Protein AF-A0A087U8M8-F1 (afdb_monomer_lite)

Secondary structure (DSSP, 8-state):
--SGGGSTTTS---S--PPPPSSS--TTS--PPP-HHHHHHHHHHHHHHHHHHHHHHHHHHHHHH------HHHHHHHHHHHHHHHHHHHHHHHHHHH--SSS---HHHHHHHHHHHHHHTTTT-SSHHHHHHHHHHHHH--EEEEEPPPEESEEE--TTSEEEEEE-TTTHHHHHHHHHH-TT--EEEEEEEEEEEEEETTTEEEEEEEEEEEEEESS-TTTSEEE--TTEES-EEEEEEE-

Organism: Stegodyphus mimosarum (NCBI:txid407821)

Radius of gyration: 26.92 Å; chains: 1; bounding box: 70×60×67 Å

pLDDT: mean 85.32, std 10.78, range [53.19, 97.38]

Foldseek 3Di:
DPCVVVCVPVDDDDPDDDDDPPDPDDPVQDDQDDDVVVVVLLVVLVVQLCLLVVLLVVLVCCVVVDPDDDDPVLVVVSVVLNVLSVVLNVLSVVQVVQDDSRDDGDVVSSVVSVCSLVVVCVVVDPTSNLVSQVSCLVRDWDFDLDWDDKDFFDFDDDPVFKDWPFADPVAPVVLSVVLVVPRLFFKKKWFQKAWDWDADPPPGIDIDITGRIMMTGSDDVSNTPGDHDPRTHRIIMIGTHTD

Structure (mmCIF, N/CA/C/O backbone):
data_AF-A0A087U8M8-F1
#
_entry.id   AF-A0A087U8M8-F1
#
loop_
_atom_site.group_PDB
_atom_site.id
_atom_site.type_symbol
_atom_site.label_atom_id
_atom_site.label_alt_id
_atom_site.label_comp_id
_atom_site.label_asym_id
_atom_site.label_entity_id
_atom_site.label_seq_id
_atom_site.pdbx_PDB_ins_code
_atom_site.Cartn_x
_atom_site.Cartn_y
_atom_site.Cartn_z
_atom_site.occupancy
_atom_site.B_iso_or_equiv
_atom_site.auth_seq_id
_atom_site.auth_comp_id
_atom_site.auth_asym_id
_atom_site.auth_atom_id
_atom_site.pdbx_PDB_model_num
ATOM 1 N N . MET A 1 1 ? 32.656 -31.894 -0.720 1.00 53.19 1 MET A N 1
ATOM 2 C CA . MET A 1 1 ? 33.084 -30.519 -1.082 1.00 53.19 1 MET A CA 1
ATOM 3 C C . MET A 1 1 ? 34.393 -30.458 -1.898 1.00 53.19 1 MET A C 1
ATOM 5 O O . MET A 1 1 ? 34.881 -29.364 -2.128 1.00 53.19 1 MET A O 1
ATOM 9 N N . SER A 1 2 ? 34.962 -31.569 -2.397 1.00 57.88 2 SER A N 1
ATOM 10 C CA . SER A 1 2 ? 36.303 -31.586 -3.027 1.00 57.88 2 SER A CA 1
ATOM 11 C C . SER A 1 2 ? 36.336 -31.560 -4.566 1.00 57.88 2 SER A C 1
ATOM 13 O O . SER A 1 2 ? 37.421 -31.553 -5.144 1.00 57.88 2 SER A O 1
ATOM 15 N N . GLU A 1 3 ? 35.185 -31.560 -5.246 1.00 59.84 3 GLU A N 1
ATOM 16 C CA . GLU A 1 3 ? 35.138 -31.634 -6.717 1.00 59.84 3 GLU A CA 1
ATOM 17 C C . GLU A 1 3 ? 35.106 -30.273 -7.420 1.00 59.84 3 GLU A C 1
ATOM 19 O O . GLU A 1 3 ? 35.556 -30.174 -8.559 1.00 59.84 3 GLU A O 1
ATOM 24 N N . PHE A 1 4 ? 34.622 -29.218 -6.755 1.00 58.62 4 PHE A N 1
ATOM 25 C CA . PHE A 1 4 ? 34.468 -27.897 -7.373 1.00 58.62 4 PHE A CA 1
ATOM 26 C C . PHE A 1 4 ? 35.792 -27.303 -7.895 1.00 58.62 4 PHE A C 1
ATOM 28 O O . PHE A 1 4 ? 35.803 -26.840 -9.032 1.00 58.62 4 PHE A O 1
ATOM 35 N N . PRO A 1 5 ? 36.938 -27.403 -7.180 1.00 63.91 5 PRO A N 1
ATOM 36 C CA . PRO A 1 5 ? 38.210 -26.872 -7.677 1.00 63.91 5 PRO A CA 1
ATOM 37 C C . PRO A 1 5 ? 38.739 -27.578 -8.934 1.00 63.91 5 PRO A C 1
ATOM 39 O O . PRO A 1 5 ? 39.591 -27.027 -9.619 1.00 63.91 5 PRO A O 1
ATOM 42 N N . LYS A 1 6 ? 38.266 -28.796 -9.238 1.00 65.25 6 LYS A N 1
ATOM 43 C CA . LYS A 1 6 ? 38.784 -29.618 -10.345 1.00 65.25 6 LYS A CA 1
ATOM 44 C C . LYS A 1 6 ? 38.079 -29.376 -11.682 1.00 65.25 6 LYS A C 1
ATOM 46 O O . LYS A 1 6 ? 38.576 -29.843 -12.695 1.00 65.25 6 LYS A O 1
ATOM 51 N N . LYS A 1 7 ? 36.940 -28.672 -11.685 1.00 63.84 7 LYS A N 1
ATOM 52 C CA . LYS A 1 7 ? 36.135 -28.377 -12.889 1.00 63.84 7 LYS A CA 1
ATOM 53 C C . LYS A 1 7 ? 36.138 -26.890 -13.279 1.00 63.84 7 LYS A C 1
ATOM 55 O O . LYS A 1 7 ? 35.436 -26.493 -14.209 1.00 63.84 7 LYS A O 1
ATOM 60 N N . VAL A 1 8 ? 36.914 -26.058 -12.578 1.00 57.88 8 VAL A N 1
ATOM 61 C CA . VAL A 1 8 ? 37.085 -24.633 -12.905 1.00 57.88 8 VAL A CA 1
ATOM 62 C C . VAL A 1 8 ? 37.881 -24.525 -14.209 1.00 57.88 8 VAL A C 1
ATOM 64 O O . VAL A 1 8 ? 39.071 -24.814 -14.228 1.00 57.88 8 VAL A O 1
ATOM 67 N N . GLY A 1 9 ? 37.211 -24.136 -15.297 1.00 57.53 9 GLY A N 1
ATOM 68 C CA . GLY A 1 9 ? 37.814 -23.936 -16.623 1.00 57.53 9 GLY A CA 1
ATOM 69 C C . GLY A 1 9 ? 37.214 -24.789 -17.747 1.00 57.53 9 GLY A C 1
ATOM 70 O O . GLY A 1 9 ? 37.271 -24.372 -18.896 1.00 57.53 9 GLY A O 1
ATOM 71 N N . GLU A 1 10 ? 36.574 -25.923 -17.437 1.00 66.19 10 GLU A N 1
ATOM 72 C CA . GLU A 1 10 ? 35.942 -26.790 -18.456 1.00 66.19 10 GLU A CA 1
ATOM 73 C C . GLU A 1 10 ? 34.462 -26.437 -18.714 1.00 66.19 10 GLU A C 1
ATOM 75 O O . GLU A 1 10 ? 33.930 -26.722 -19.782 1.00 66.19 10 GLU A O 1
ATOM 80 N N . LEU A 1 11 ? 33.797 -25.795 -17.743 1.00 57.59 11 LEU A N 1
ATOM 81 C CA . LEU A 1 11 ? 32.361 -25.452 -17.753 1.00 57.59 11 LEU A CA 1
ATOM 82 C C . LEU A 1 11 ? 32.067 -24.063 -17.140 1.00 57.59 11 LEU A C 1
ATOM 84 O O . LEU A 1 11 ? 30.948 -23.786 -16.711 1.00 57.59 11 LEU A O 1
ATOM 88 N N . GLY A 1 12 ? 33.075 -23.194 -17.020 1.00 61.78 12 GLY A N 1
ATOM 89 C CA . GLY A 1 12 ? 32.930 -21.899 -16.349 1.00 61.78 12 GLY A CA 1
ATOM 90 C C . GLY A 1 12 ? 32.246 -20.853 -17.229 1.00 61.78 12 GLY A C 1
ATOM 91 O O . GLY A 1 12 ? 32.732 -20.555 -18.316 1.00 61.78 12 GLY A O 1
ATOM 92 N N . GLN A 1 13 ? 31.152 -20.259 -16.748 1.00 67.94 13 GLN A N 1
ATOM 93 C CA . GLN A 1 13 ? 30.635 -19.014 -17.321 1.00 67.94 13 GLN A CA 1
ATOM 94 C C . GLN A 1 13 ? 31.583 -17.856 -16.953 1.00 67.94 13 GLN A C 1
ATOM 96 O O . GLN A 1 13 ? 32.091 -17.831 -15.827 1.00 67.94 13 GLN A O 1
ATOM 101 N N . PRO A 1 14 ? 31.852 -16.904 -17.864 1.00 68.38 14 PRO A N 1
ATOM 102 C CA . PRO A 1 14 ? 32.694 -15.756 -17.554 1.00 68.38 14 PRO A CA 1
ATOM 103 C C . PRO A 1 14 ? 32.044 -14.906 -16.455 1.00 68.38 14 PRO A C 1
ATOM 105 O O . PRO A 1 14 ? 30.973 -14.340 -16.651 1.00 68.38 14 PRO A O 1
ATOM 108 N N . LEU A 1 15 ? 32.701 -14.823 -15.293 1.00 73.12 15 LEU A N 1
ATOM 109 C CA . LEU A 1 15 ? 32.284 -13.964 -14.173 1.00 73.12 15 LEU A CA 1
ATOM 110 C C . LEU A 1 15 ? 32.776 -12.520 -14.329 1.00 73.12 15 LEU A C 1
ATOM 112 O O . LEU A 1 15 ? 32.217 -11.603 -13.737 1.00 73.12 15 LEU A O 1
ATOM 116 N N . TYR A 1 16 ? 33.836 -12.327 -15.111 1.00 70.88 16 TYR A N 1
ATOM 117 C CA . TYR A 1 16 ? 34.438 -11.033 -15.384 1.00 70.88 16 TYR A CA 1
ATOM 118 C C . TYR A 1 16 ? 34.827 -10.965 -16.854 1.00 70.88 16 TYR A C 1
ATOM 120 O O . TYR A 1 16 ? 35.398 -11.911 -17.401 1.00 70.88 16 TYR A O 1
ATOM 128 N N . MET A 1 17 ? 34.521 -9.835 -17.478 1.00 76.44 17 MET A N 1
ATOM 129 C CA . MET A 1 17 ? 34.886 -9.543 -18.851 1.00 76.44 17 MET A CA 1
ATOM 130 C C . MET A 1 17 ? 35.454 -8.133 -18.900 1.00 76.44 17 MET A C 1
ATOM 132 O O . MET A 1 17 ? 34.784 -7.169 -18.538 1.00 76.44 17 MET A O 1
ATOM 136 N N . GLU A 1 18 ? 36.691 -8.025 -19.363 1.00 76.62 18 GLU A N 1
ATOM 137 C CA . GLU A 1 18 ? 37.305 -6.746 -19.685 1.00 76.62 18 GLU A CA 1
ATOM 138 C C . GLU A 1 18 ? 37.151 -6.516 -21.187 1.00 76.62 18 GLU A C 1
ATOM 140 O O . GLU A 1 18 ? 37.672 -7.281 -22.001 1.00 76.62 18 GLU A O 1
ATOM 145 N N . LEU A 1 19 ? 36.417 -5.472 -21.558 1.00 76.50 19 LEU A N 1
ATOM 146 C CA . LEU A 1 19 ? 36.277 -5.061 -22.947 1.00 76.50 19 LEU A CA 1
ATOM 147 C C . LEU A 1 19 ? 37.285 -3.952 -23.231 1.00 76.50 19 LEU A C 1
ATOM 149 O O . LEU A 1 19 ? 37.211 -2.871 -22.651 1.00 76.50 19 LEU A O 1
ATOM 153 N N . LYS A 1 20 ? 38.225 -4.225 -24.139 1.00 76.12 20 LYS A N 1
ATOM 154 C CA . LYS A 1 20 ? 39.144 -3.219 -24.677 1.00 76.12 20 LYS A CA 1
ATOM 155 C C . LYS A 1 20 ? 38.686 -2.843 -26.078 1.00 76.12 20 LYS A C 1
ATOM 157 O O . LYS A 1 20 ? 38.387 -3.743 -26.866 1.00 76.12 20 LYS A O 1
ATOM 162 N N . PRO A 1 21 ? 38.618 -1.547 -26.408 1.00 72.25 21 PRO A N 1
ATOM 163 C CA . PRO A 1 21 ? 38.278 -1.148 -27.758 1.00 72.25 21 PRO A CA 1
ATOM 164 C C . PRO A 1 21 ? 39.374 -1.648 -28.710 1.00 72.25 21 PRO A C 1
ATOM 166 O O . PRO A 1 21 ? 40.565 -1.544 -28.419 1.00 72.25 21 PRO A O 1
ATOM 169 N N . LEU A 1 22 ? 38.965 -2.238 -29.836 1.00 70.19 22 LEU A N 1
ATOM 170 C CA . LEU A 1 22 ? 39.896 -2.774 -30.838 1.00 70.19 22 LEU A CA 1
ATOM 171 C C . LEU A 1 22 ? 40.696 -1.662 -31.541 1.00 70.19 22 LEU A C 1
ATOM 173 O O . LEU A 1 22 ? 41.766 -1.921 -32.087 1.00 70.19 22 LEU A O 1
ATOM 177 N N . HIS A 1 23 ? 40.181 -0.432 -31.505 1.00 73.12 23 HIS A N 1
ATOM 178 C CA . HIS A 1 23 ? 40.766 0.766 -32.095 1.00 73.12 23 HIS A CA 1
ATOM 179 C C . HIS A 1 23 ? 40.593 1.955 -31.145 1.00 73.12 23 HIS A C 1
ATOM 181 O O . HIS A 1 23 ? 39.751 1.914 -30.247 1.00 73.12 23 HIS A O 1
ATOM 187 N N . GLU A 1 24 ? 41.368 3.022 -31.347 1.00 73.56 24 GLU A N 1
ATOM 188 C CA . GLU A 1 24 ? 41.083 4.311 -30.709 1.00 73.56 24 GLU A CA 1
ATOM 189 C C . GLU A 1 24 ? 39.640 4.739 -31.023 1.00 73.56 24 GLU A C 1
ATOM 191 O O . GLU A 1 24 ? 39.107 4.398 -32.083 1.00 73.56 24 GLU A O 1
ATOM 196 N N . LEU A 1 25 ? 38.994 5.434 -30.079 1.00 67.12 25 LEU A N 1
ATOM 197 C CA . LEU A 1 25 ? 37.618 5.915 -30.225 1.00 67.12 25 LEU A CA 1
ATOM 198 C C . LEU A 1 25 ? 37.464 6.635 -31.572 1.00 67.12 25 LEU A C 1
ATOM 200 O O . LEU A 1 25 ? 38.113 7.654 -31.801 1.00 67.12 25 LEU A O 1
ATOM 204 N N . ASP A 1 26 ? 36.632 6.089 -32.466 1.00 65.38 26 ASP A N 1
ATOM 205 C CA . ASP A 1 26 ? 36.424 6.673 -33.791 1.00 65.38 26 ASP A CA 1
ATOM 206 C C . ASP A 1 26 ? 35.763 8.057 -33.620 1.00 65.38 26 ASP A C 1
ATOM 208 O O . ASP A 1 26 ? 34.638 8.134 -33.113 1.00 65.38 26 ASP A O 1
ATOM 212 N N . PRO A 1 27 ? 36.424 9.154 -34.042 1.00 66.88 27 PRO A N 1
ATOM 213 C CA . PRO A 1 27 ? 35.918 10.515 -33.868 1.00 66.88 27 PRO A CA 1
ATOM 214 C C . PRO A 1 27 ? 34.625 10.792 -34.651 1.00 66.88 27 PRO A C 1
ATOM 216 O O . PRO A 1 27 ? 34.036 11.861 -34.501 1.00 66.88 27 PRO A O 1
ATOM 219 N N . LYS A 1 28 ? 34.170 9.858 -35.499 1.00 69.06 28 LYS A N 1
ATOM 220 C CA . LYS A 1 28 ? 32.863 9.919 -36.169 1.00 69.06 28 LYS A CA 1
ATOM 221 C C . LYS A 1 28 ? 31.688 9.672 -35.229 1.00 69.06 28 LYS A C 1
ATOM 223 O O . LYS A 1 28 ? 30.571 10.056 -35.575 1.00 69.06 28 LYS A O 1
ATOM 228 N N . PHE A 1 29 ? 31.900 9.026 -34.083 1.00 62.06 29 PHE A N 1
ATOM 229 C CA . PHE A 1 29 ? 30.845 8.898 -33.082 1.00 62.06 29 PHE A CA 1
ATOM 230 C C . PHE A 1 29 ? 30.766 10.188 -32.262 1.00 62.06 29 PHE A C 1
ATOM 232 O O . PHE A 1 29 ? 31.798 10.693 -31.814 1.00 62.06 29 PHE A O 1
ATOM 239 N N . PRO A 1 30 ? 29.562 10.753 -32.073 1.00 62.25 30 PRO A N 1
ATOM 240 C CA . PRO A 1 30 ? 29.411 11.993 -31.332 1.00 62.25 30 PRO A CA 1
ATOM 241 C C . PRO A 1 30 ? 29.872 11.800 -29.886 1.00 62.25 30 PRO A C 1
ATOM 243 O O . PRO A 1 30 ? 29.565 10.789 -29.254 1.00 62.25 30 PRO A O 1
ATOM 246 N N . ALA A 1 31 ? 30.580 12.799 -29.355 1.00 63.56 31 ALA A N 1
ATOM 247 C CA . ALA A 1 31 ? 30.782 12.903 -27.919 1.00 63.56 31 ALA A CA 1
ATOM 248 C C . ALA A 1 31 ? 29.401 13.020 -27.262 1.00 63.56 31 ALA A C 1
ATOM 250 O O . ALA A 1 31 ? 28.662 13.975 -27.514 1.00 63.56 31 ALA A O 1
ATOM 251 N N . VAL A 1 32 ? 29.034 12.014 -26.475 1.00 62.53 32 VAL A N 1
ATOM 252 C CA . VAL A 1 32 ? 27.757 11.979 -25.764 1.00 62.53 32 VAL A CA 1
ATOM 253 C C . VAL A 1 32 ? 27.829 13.032 -24.664 1.00 62.53 32 VAL A C 1
ATOM 255 O O . VAL A 1 32 ? 28.699 12.962 -23.798 1.00 62.53 32 VAL A O 1
ATOM 258 N N . GLN A 1 33 ? 26.957 14.036 -24.726 1.00 62.00 33 GLN A N 1
ATOM 259 C CA . GLN A 1 33 ? 26.792 15.000 -23.642 1.00 62.00 33 GLN A CA 1
ATOM 260 C C . GLN A 1 33 ? 25.749 14.466 -22.662 1.00 62.00 33 GLN A C 1
ATOM 262 O O . GLN A 1 33 ? 24.691 14.001 -23.086 1.00 62.00 33 GLN A O 1
ATOM 267 N N . GLU A 1 34 ? 26.051 14.537 -21.366 1.00 65.88 34 GLU A N 1
ATOM 268 C CA . GLU A 1 34 ? 25.093 14.206 -20.310 1.00 65.88 34 GLU A CA 1
ATOM 269 C C . GLU A 1 34 ? 23.862 15.113 -20.415 1.00 65.88 34 GLU A C 1
ATOM 271 O O . GLU A 1 34 ? 23.977 16.332 -20.578 1.00 65.88 34 GLU A O 1
ATOM 276 N N . ASN A 1 35 ? 22.673 14.515 -20.328 1.00 72.38 35 ASN A N 1
ATOM 277 C CA . ASN A 1 35 ? 21.412 15.241 -20.310 1.00 72.38 35 ASN A CA 1
ATOM 278 C C . ASN A 1 35 ? 20.689 14.962 -18.992 1.00 72.38 35 ASN A C 1
ATOM 280 O O . ASN A 1 35 ? 19.861 14.059 -18.899 1.00 72.38 35 ASN A O 1
ATOM 284 N N . HIS A 1 36 ? 20.959 15.809 -18.000 1.00 75.44 36 HIS A N 1
ATOM 285 C CA . HIS A 1 36 ? 20.425 15.666 -16.647 1.00 75.44 36 HIS A CA 1
ATOM 286 C C . HIS A 1 36 ? 18.887 15.636 -16.554 1.00 75.44 36 HIS A C 1
ATOM 288 O O . HIS A 1 36 ? 18.350 15.152 -15.560 1.00 75.44 36 HIS A O 1
ATOM 294 N N . GLU A 1 37 ? 18.150 16.175 -17.533 1.00 77.06 37 GLU A N 1
ATOM 295 C CA . GLU A 1 37 ? 16.682 16.077 -17.544 1.00 77.06 37 GLU A CA 1
ATOM 296 C C . GLU A 1 37 ? 16.211 14.690 -17.986 1.00 77.06 37 GLU A C 1
ATOM 298 O O . GLU A 1 37 ? 15.276 14.140 -17.402 1.00 77.06 37 GLU A O 1
ATOM 303 N N . LEU A 1 38 ? 16.876 14.115 -18.992 1.00 76.12 38 LEU A N 1
ATOM 304 C CA . LEU A 1 38 ? 16.599 12.761 -19.458 1.00 76.12 38 LEU A CA 1
ATOM 305 C C . LEU A 1 38 ? 16.952 11.732 -18.380 1.00 76.12 38 LEU A C 1
ATOM 307 O O . LEU A 1 38 ? 16.169 10.814 -18.157 1.00 76.12 38 LEU A O 1
ATOM 311 N N . ASP A 1 39 ? 18.067 11.931 -17.674 1.00 80.25 39 ASP A N 1
ATOM 312 C CA . ASP A 1 39 ? 18.508 11.046 -16.591 1.00 80.25 39 ASP A CA 1
ATOM 313 C C . ASP A 1 39 ? 17.460 10.966 -15.473 1.00 80.25 39 ASP A C 1
ATOM 315 O O . ASP A 1 39 ? 17.024 9.877 -15.114 1.00 80.25 39 ASP A O 1
ATOM 319 N N . LYS A 1 40 ? 16.939 12.112 -15.010 1.00 82.81 40 LYS A N 1
ATOM 320 C CA . LYS A 1 40 ? 15.855 12.153 -14.008 1.00 82.81 40 LYS A CA 1
ATOM 321 C C . LYS A 1 40 ? 14.579 11.461 -14.478 1.00 82.81 40 LYS A C 1
ATOM 323 O O . LYS A 1 40 ? 13.869 10.849 -13.685 1.00 82.81 40 LYS A O 1
ATOM 328 N N . MET A 1 41 ? 14.244 11.593 -15.762 1.00 80.75 41 MET A N 1
ATOM 329 C CA . MET A 1 41 ? 13.074 10.918 -16.325 1.00 80.75 41 MET A CA 1
ATOM 330 C C . MET A 1 41 ? 13.278 9.404 -16.407 1.00 80.75 41 MET A C 1
ATOM 332 O O . MET A 1 41 ? 12.319 8.662 -16.212 1.00 80.75 41 MET A O 1
ATOM 336 N N . LEU A 1 42 ? 14.499 8.945 -16.680 1.00 84.06 42 LEU A N 1
ATOM 337 C CA . LEU A 1 42 ? 14.841 7.525 -16.682 1.00 84.06 42 LEU A CA 1
ATOM 338 C C . LEU A 1 42 ? 14.855 6.944 -15.268 1.00 84.06 42 LEU A C 1
ATOM 340 O O . LEU A 1 42 ? 14.275 5.881 -15.081 1.00 84.06 42 LEU A O 1
ATOM 344 N N . GLU A 1 43 ? 15.413 7.655 -14.284 1.00 87.50 43 GLU A N 1
ATOM 345 C CA . GLU A 1 43 ? 15.331 7.286 -12.861 1.00 87.50 43 GLU A CA 1
ATOM 346 C C . GLU A 1 43 ? 13.873 7.111 -12.425 1.00 87.50 43 GLU A C 1
ATOM 348 O O . GLU A 1 43 ? 13.504 6.089 -11.856 1.00 87.50 43 GLU A O 1
ATOM 353 N N . PHE A 1 44 ? 13.008 8.064 -12.778 1.00 85.69 44 PHE A N 1
ATOM 354 C CA . PHE A 1 44 ? 11.584 7.967 -12.467 1.00 85.69 44 PHE A CA 1
ATOM 355 C C . PHE A 1 44 ? 10.911 6.751 -13.128 1.00 85.69 44 PHE A C 1
ATOM 357 O O . PHE A 1 44 ? 10.091 6.076 -12.509 1.00 85.69 44 PHE A O 1
ATOM 364 N N . VAL A 1 45 ? 11.252 6.445 -14.384 1.00 87.44 45 VAL A N 1
ATOM 365 C CA . VAL A 1 45 ? 10.722 5.260 -15.081 1.00 87.44 45 VAL A CA 1
ATOM 366 C C . VAL A 1 45 ? 11.248 3.955 -14.475 1.00 87.44 45 VAL A C 1
ATOM 368 O O . VAL A 1 45 ? 10.515 2.964 -14.473 1.00 87.44 45 VAL A O 1
ATOM 371 N N . ASP A 1 46 ? 12.469 3.949 -13.948 1.00 89.19 46 ASP A N 1
ATOM 372 C CA . ASP A 1 46 ? 13.054 2.809 -13.238 1.00 89.19 46 ASP A CA 1
ATOM 373 C C . ASP A 1 46 ? 12.321 2.550 -11.911 1.00 89.19 46 ASP A C 1
ATOM 375 O O . ASP A 1 46 ? 11.834 1.445 -11.677 1.00 89.19 46 ASP A O 1
ATOM 379 N N . GLU A 1 47 ? 12.082 3.595 -11.110 1.00 91.62 47 GLU A N 1
ATOM 380 C CA . GLU A 1 47 ? 11.270 3.500 -9.884 1.00 91.62 47 GLU A CA 1
ATOM 381 C C . GLU A 1 47 ? 9.852 2.975 -10.171 1.00 91.62 47 GLU A C 1
ATOM 383 O O . GLU A 1 47 ? 9.325 2.119 -9.452 1.00 91.62 47 GLU A O 1
ATOM 388 N N . MET A 1 48 ? 9.230 3.451 -11.255 1.00 91.12 48 MET A N 1
ATOM 389 C CA . MET A 1 48 ? 7.936 2.942 -11.712 1.00 91.12 48 MET A CA 1
ATOM 390 C C . MET A 1 48 ? 8.008 1.462 -12.093 1.00 91.12 48 MET A C 1
ATOM 392 O O . MET A 1 48 ? 7.080 0.704 -11.797 1.00 91.12 48 MET A O 1
ATOM 396 N N . PHE A 1 49 ? 9.073 1.044 -12.783 1.00 92.56 49 PHE A N 1
ATOM 397 C CA . PHE A 1 49 ? 9.261 -0.348 -13.177 1.00 92.56 49 PHE A CA 1
ATOM 398 C C . PHE A 1 49 ? 9.322 -1.260 -11.960 1.00 92.56 49 PHE A C 1
ATOM 400 O O . PHE A 1 49 ? 8.633 -2.283 -11.943 1.00 92.56 49 PHE A O 1
ATOM 407 N N . ASP A 1 50 ? 10.100 -0.871 -10.954 1.00 94.56 50 ASP A N 1
ATOM 408 C CA . ASP A 1 50 ? 10.254 -1.614 -9.711 1.00 94.56 50 ASP A CA 1
ATOM 409 C C . ASP A 1 50 ? 8.921 -1.758 -8.979 1.00 94.56 50 ASP A C 1
ATOM 411 O O . ASP A 1 50 ? 8.552 -2.872 -8.600 1.00 94.56 50 ASP A O 1
ATOM 415 N N . ASP A 1 51 ? 8.145 -0.679 -8.833 1.00 95.50 51 ASP A N 1
ATOM 416 C CA . ASP A 1 51 ? 6.816 -0.751 -8.215 1.00 95.50 51 ASP A CA 1
ATOM 417 C C . ASP A 1 51 ? 5.878 -1.691 -8.988 1.00 95.50 51 ASP A C 1
ATOM 419 O O . ASP A 1 51 ? 5.284 -2.599 -8.400 1.00 95.50 51 ASP A O 1
ATOM 423 N N . ILE A 1 52 ? 5.793 -1.553 -10.318 1.00 95.38 52 ILE A N 1
ATOM 424 C CA . ILE A 1 52 ? 4.959 -2.421 -11.167 1.00 95.38 52 ILE A CA 1
ATOM 425 C C . ILE A 1 52 ? 5.403 -3.882 -11.043 1.00 95.38 52 ILE A C 1
ATOM 427 O O . ILE A 1 52 ? 4.569 -4.783 -10.923 1.00 95.38 52 ILE A O 1
ATOM 431 N N . HIS A 1 53 ? 6.709 -4.139 -11.112 1.00 95.00 53 HIS A N 1
ATOM 432 C CA . HIS A 1 53 ? 7.270 -5.485 -11.106 1.00 95.00 53 HIS A CA 1
ATOM 433 C C . HIS A 1 53 ? 7.070 -6.174 -9.757 1.00 95.00 53 HIS A C 1
ATOM 435 O O . HIS A 1 53 ? 6.598 -7.318 -9.714 1.00 95.00 53 HIS A O 1
ATOM 441 N N . ASN A 1 54 ? 7.373 -5.472 -8.666 1.00 96.00 54 ASN A N 1
ATOM 442 C CA . ASN A 1 54 ? 7.191 -5.966 -7.306 1.00 96.00 54 ASN A CA 1
ATOM 443 C C . ASN A 1 54 ? 5.712 -6.208 -7.014 1.00 96.00 54 ASN A C 1
ATOM 445 O O . ASN A 1 54 ? 5.352 -7.286 -6.540 1.00 96.00 54 ASN A O 1
ATOM 449 N N . THR A 1 55 ? 4.843 -5.265 -7.386 1.00 96.44 55 THR A N 1
ATOM 450 C CA . THR A 1 55 ? 3.395 -5.405 -7.200 1.00 96.44 55 THR A CA 1
ATOM 451 C C . THR A 1 55 ? 2.839 -6.572 -7.993 1.00 96.44 55 THR A C 1
ATOM 453 O O . THR A 1 55 ? 2.128 -7.404 -7.438 1.00 96.44 55 THR A O 1
ATOM 456 N N . LYS A 1 56 ? 3.186 -6.691 -9.278 1.00 96.62 56 LYS A N 1
ATOM 457 C CA . LYS A 1 56 ? 2.726 -7.806 -10.111 1.00 96.62 56 LYS A CA 1
ATOM 458 C C . LYS A 1 56 ? 3.178 -9.150 -9.545 1.00 96.62 56 LYS A C 1
ATOM 460 O O . LYS A 1 56 ? 2.399 -10.098 -9.534 1.00 96.62 56 LYS A O 1
ATOM 465 N N . SER A 1 57 ? 4.422 -9.237 -9.083 1.00 96.31 57 SER A N 1
ATOM 466 C CA . SER A 1 57 ? 4.958 -10.461 -8.483 1.00 96.31 57 SER A CA 1
ATOM 467 C C . SER A 1 57 ? 4.241 -10.810 -7.179 1.00 96.31 57 SER A C 1
ATOM 469 O O . SER A 1 57 ? 3.921 -11.976 -6.961 1.00 96.31 57 SER A O 1
ATOM 471 N N . ALA A 1 58 ? 3.949 -9.815 -6.337 1.00 94.69 58 ALA A N 1
ATOM 472 C CA . ALA A 1 58 ? 3.192 -9.996 -5.101 1.00 94.69 58 ALA A CA 1
ATOM 473 C C . ALA A 1 58 ? 1.739 -10.419 -5.369 1.00 94.69 58 ALA A C 1
ATOM 475 O O . ALA A 1 58 ? 1.279 -11.392 -4.780 1.00 94.69 58 ALA A O 1
ATOM 476 N N . LEU A 1 59 ? 1.058 -9.753 -6.306 1.00 94.69 59 LEU A N 1
ATOM 477 C CA . LEU A 1 59 ? -0.314 -10.057 -6.716 1.00 94.69 59 LEU A CA 1
ATOM 478 C C . LEU A 1 59 ? -0.429 -11.482 -7.265 1.00 94.69 59 LEU A C 1
ATOM 480 O O . LEU A 1 59 ? -1.255 -12.253 -6.794 1.00 94.69 59 LEU A O 1
ATOM 484 N N . LEU A 1 60 ? 0.431 -11.861 -8.217 1.00 94.69 60 LEU A N 1
ATOM 485 C CA . LEU A 1 60 ? 0.424 -13.213 -8.784 1.00 94.69 60 LEU A CA 1
ATOM 486 C C . LEU A 1 60 ? 0.730 -14.273 -7.730 1.00 94.69 60 LEU A C 1
ATOM 488 O O . LEU A 1 60 ? 0.099 -15.323 -7.730 1.00 94.69 60 LEU A O 1
ATOM 492 N N . ARG A 1 61 ? 1.683 -14.004 -6.830 1.00 93.19 61 ARG A N 1
ATOM 493 C CA . ARG A 1 61 ? 1.978 -14.913 -5.723 1.00 93.19 61 ARG A CA 1
ATOM 494 C C . ARG A 1 61 ? 0.751 -15.104 -4.838 1.00 93.19 61 ARG A C 1
ATOM 496 O O . ARG A 1 61 ? 0.388 -16.239 -4.574 1.00 93.19 61 ARG A O 1
ATOM 503 N N . TRP A 1 62 ? 0.103 -14.014 -4.431 1.00 91.25 62 TRP A N 1
ATOM 504 C CA . TRP A 1 62 ? -1.094 -14.074 -3.597 1.00 91.25 62 TRP A CA 1
ATOM 505 C C . TRP A 1 62 ? -2.220 -14.869 -4.267 1.00 91.25 62 TRP A C 1
ATOM 507 O O . TRP A 1 62 ? -2.750 -15.779 -3.642 1.00 91.25 62 TRP A O 1
ATOM 517 N N . VAL A 1 63 ? -2.519 -14.607 -5.541 1.00 91.19 63 VAL A N 1
ATOM 518 C CA . VAL A 1 63 ? -3.574 -15.322 -6.283 1.00 91.19 63 VAL A CA 1
ATOM 519 C C . VAL A 1 63 ? -3.253 -16.812 -6.466 1.00 91.19 63 VAL A C 1
ATOM 521 O O . VAL A 1 63 ? -4.152 -17.641 -6.418 1.00 91.19 63 VAL A O 1
ATOM 524 N N . LEU A 1 64 ? -1.982 -17.173 -6.680 1.00 90.44 64 LEU A N 1
ATOM 525 C CA . LEU A 1 64 ? -1.571 -18.568 -6.893 1.00 90.44 64 LEU A CA 1
ATOM 526 C C . LEU A 1 64 ? -1.440 -19.377 -5.597 1.00 90.44 64 LEU A C 1
ATOM 528 O O . LEU A 1 64 ? -1.609 -20.594 -5.621 1.00 90.44 64 LEU A O 1
ATOM 532 N N . GLU A 1 65 ? -1.061 -18.725 -4.499 1.00 89.12 65 GLU A N 1
ATOM 533 C CA . GLU A 1 65 ? -0.814 -19.376 -3.208 1.00 89.12 65 GLU A CA 1
ATOM 534 C C . GLU A 1 65 ? -2.026 -19.314 -2.272 1.00 89.12 65 GLU A C 1
ATOM 536 O O . GLU A 1 65 ? -2.067 -20.063 -1.293 1.00 89.12 65 GLU A O 1
ATOM 541 N N . SER A 1 66 ? -3.007 -18.447 -2.545 1.00 83.69 66 SER A N 1
ATOM 542 C CA . SER A 1 66 ? -4.227 -18.393 -1.747 1.00 83.69 66 SER A CA 1
ATOM 543 C C . SER A 1 66 ? -5.091 -19.640 -1.958 1.00 83.69 66 SER A C 1
ATOM 545 O O . SER A 1 66 ? -5.228 -20.159 -3.064 1.00 83.69 66 SER A O 1
ATOM 547 N N . LEU A 1 67 ? -5.684 -20.115 -0.862 1.00 82.38 67 LEU A N 1
ATOM 548 C CA . LEU A 1 67 ? -6.717 -21.155 -0.860 1.00 82.38 67 LEU A CA 1
ATOM 549 C C . LEU A 1 67 ? -8.133 -20.556 -0.843 1.00 82.38 67 LEU A C 1
ATOM 551 O O . LEU A 1 67 ? -9.106 -21.298 -0.705 1.00 82.38 67 LEU A O 1
ATOM 555 N N . ASP A 1 68 ? -8.243 -19.229 -0.923 1.00 82.62 68 ASP A N 1
ATOM 556 C CA . ASP A 1 68 ? -9.515 -18.520 -0.895 1.00 82.62 68 ASP A CA 1
ATOM 557 C C . ASP A 1 68 ? -10.301 -18.773 -2.192 1.00 82.62 68 ASP A C 1
ATOM 559 O O . ASP A 1 68 ? -9.738 -18.898 -3.280 1.00 82.62 68 ASP A O 1
ATOM 563 N N . VAL A 1 69 ? -11.626 -18.852 -2.068 1.00 86.25 69 VAL A N 1
ATOM 564 C CA . VAL A 1 69 ? -12.534 -18.893 -3.218 1.00 86.25 69 VAL A CA 1
ATOM 565 C C . VAL A 1 69 ? -13.005 -17.470 -3.467 1.00 86.25 69 VAL A C 1
ATOM 567 O O . VAL A 1 69 ? -13.717 -16.913 -2.633 1.00 86.25 69 VAL A O 1
ATOM 570 N N . TYR A 1 70 ? -12.600 -16.903 -4.598 1.00 90.19 70 TYR A N 1
ATOM 571 C CA . TYR A 1 70 ? -13.001 -15.563 -5.002 1.00 90.19 70 TYR A CA 1
ATOM 572 C C . TYR A 1 70 ? -14.406 -15.577 -5.605 1.00 90.19 70 TYR A C 1
ATOM 574 O O . TYR A 1 70 ? -14.810 -16.508 -6.306 1.00 90.19 70 TYR A O 1
ATOM 582 N N . THR A 1 71 ? -15.170 -14.534 -5.317 1.00 93.38 71 THR A N 1
ATOM 583 C CA . THR A 1 71 ? -16.397 -14.225 -6.046 1.00 93.38 71 THR A CA 1
ATOM 584 C C . THR A 1 71 ? -16.060 -13.659 -7.425 1.00 93.38 71 THR A C 1
ATOM 586 O O . THR A 1 71 ? -14.973 -13.134 -7.648 1.00 93.38 71 THR A O 1
ATOM 589 N N . GLU A 1 72 ? -17.018 -13.716 -8.351 1.00 94.50 72 GLU A N 1
ATOM 590 C CA . GLU A 1 72 ? -16.844 -13.211 -9.723 1.00 94.50 72 GLU A CA 1
ATOM 591 C C . GLU A 1 72 ? -16.414 -11.729 -9.737 1.00 94.50 72 GLU A C 1
ATOM 593 O O . GLU A 1 72 ? -15.522 -11.340 -10.484 1.00 94.50 72 GLU A O 1
ATOM 598 N N . GLN A 1 73 ? -16.970 -10.918 -8.829 1.00 95.62 73 GLN A N 1
ATOM 599 C CA . GLN A 1 73 ? -16.589 -9.514 -8.677 1.00 95.62 73 GLN A CA 1
ATOM 600 C C . GLN A 1 73 ? -15.143 -9.346 -8.173 1.00 95.62 73 GLN A C 1
ATOM 602 O O . GLN A 1 73 ? -14.415 -8.485 -8.659 1.00 95.62 73 GLN A O 1
ATOM 607 N N . GLU A 1 74 ? -14.708 -10.157 -7.210 1.00 94.31 74 GLU A N 1
ATOM 608 C CA . GLU A 1 74 ? -13.340 -10.093 -6.677 1.00 94.31 74 GLU A CA 1
ATOM 609 C C . GLU A 1 74 ? -12.309 -10.531 -7.728 1.00 94.31 74 GLU A C 1
ATOM 611 O O . GLU A 1 74 ? -11.245 -9.921 -7.846 1.00 94.31 74 GLU A O 1
ATOM 616 N N . GLU A 1 75 ? -12.635 -11.541 -8.540 1.00 94.38 75 GLU A N 1
ATOM 617 C CA . GLU A 1 75 ? -11.814 -11.947 -9.685 1.00 94.38 75 GLU A CA 1
ATOM 618 C C . GLU A 1 75 ? -11.697 -10.826 -10.727 1.00 94.38 75 GLU A C 1
ATOM 620 O O . GLU A 1 75 ? -10.597 -10.565 -11.220 1.00 94.38 75 GLU A O 1
ATOM 625 N N . GLU A 1 76 ? -12.795 -10.125 -11.028 1.00 96.06 76 GLU A N 1
ATOM 626 C CA . GLU A 1 76 ? -12.789 -8.963 -11.925 1.00 96.06 76 GLU A CA 1
ATOM 627 C C . GLU A 1 76 ? -11.904 -7.826 -11.390 1.00 96.06 76 GLU A C 1
ATOM 629 O O . GLU A 1 76 ? -11.145 -7.221 -12.153 1.00 96.06 76 GLU A O 1
ATOM 634 N N . GLU A 1 77 ? -11.950 -7.541 -10.087 1.00 94.19 77 GLU A N 1
ATOM 635 C CA . GLU A 1 77 ? -11.112 -6.512 -9.458 1.00 94.19 77 GLU A CA 1
ATOM 636 C C . GLU A 1 77 ? -9.617 -6.884 -9.497 1.00 94.19 77 GLU A C 1
ATOM 638 O O . GLU A 1 77 ? -8.765 -6.038 -9.807 1.00 94.19 77 GLU A O 1
ATOM 643 N N . ILE A 1 78 ? -9.289 -8.158 -9.257 1.00 94.75 78 ILE A N 1
ATOM 644 C CA . ILE A 1 78 ? -7.928 -8.701 -9.386 1.00 94.75 78 ILE A CA 1
ATOM 645 C C . ILE A 1 78 ? -7.437 -8.611 -10.836 1.00 94.75 78 ILE A C 1
ATOM 647 O O . ILE A 1 78 ? -6.322 -8.125 -11.077 1.00 94.75 78 ILE A O 1
ATOM 651 N N . ASP A 1 79 ? -8.241 -9.052 -11.809 1.00 95.31 79 ASP A N 1
ATOM 652 C CA . ASP A 1 79 ? -7.865 -9.020 -13.226 1.00 95.31 79 ASP A CA 1
ATOM 653 C C . ASP A 1 79 ? -7.711 -7.583 -13.727 1.00 95.31 79 ASP A C 1
ATOM 655 O O . ASP A 1 79 ? -6.749 -7.278 -14.432 1.00 95.31 79 ASP A O 1
ATOM 659 N N . ALA A 1 80 ? -8.570 -6.658 -13.292 1.00 94.00 80 ALA A N 1
ATOM 660 C CA . ALA A 1 80 ? -8.453 -5.244 -13.635 1.00 94.00 80 ALA A CA 1
ATOM 661 C C . ALA A 1 80 ? -7.101 -4.657 -13.192 1.00 94.00 80 ALA A C 1
ATOM 663 O O . ALA A 1 80 ? -6.418 -3.994 -13.987 1.00 94.00 80 ALA A O 1
ATOM 664 N N . LEU A 1 81 ? -6.669 -4.937 -11.955 1.00 94.44 81 LEU A N 1
ATOM 665 C CA . LEU A 1 81 ? -5.362 -4.498 -11.456 1.00 94.44 81 LEU A CA 1
ATOM 666 C C . LEU A 1 81 ? -4.214 -5.160 -12.234 1.00 94.44 81 LEU A C 1
ATOM 668 O O . LEU A 1 81 ? -3.277 -4.479 -12.665 1.00 94.44 81 LEU A O 1
ATOM 672 N N . LEU A 1 82 ? -4.288 -6.473 -12.467 1.00 95.50 82 LEU A N 1
ATOM 673 C CA . LEU A 1 82 ? -3.263 -7.221 -13.198 1.00 95.50 82 LEU A CA 1
ATOM 674 C C . LEU A 1 82 ? -3.141 -6.765 -14.660 1.00 95.50 82 LEU A C 1
ATOM 676 O O . LEU A 1 82 ? -2.031 -6.623 -15.189 1.00 95.50 82 LEU A O 1
ATOM 680 N N . HIS A 1 83 ? -4.266 -6.517 -15.325 1.00 94.94 83 HIS A N 1
ATOM 681 C CA . HIS A 1 83 ? -4.325 -6.017 -16.691 1.00 94.94 83 HIS A CA 1
ATOM 682 C C . HIS A 1 83 ? -3.655 -4.648 -16.798 1.00 94.94 83 HIS A C 1
ATOM 684 O O . HIS A 1 83 ? -2.851 -4.420 -17.710 1.00 94.94 83 HIS A O 1
ATOM 690 N N . HIS A 1 84 ? -3.925 -3.759 -15.840 1.00 93.75 84 HIS A N 1
ATOM 691 C CA . HIS A 1 84 ? -3.287 -2.447 -15.785 1.00 93.75 84 HIS A CA 1
ATOM 692 C C . HIS A 1 84 ? -1.768 -2.562 -15.586 1.00 93.75 84 HIS A C 1
ATOM 694 O O . HIS A 1 84 ? -0.993 -2.070 -16.409 1.00 93.75 84 HIS A O 1
ATOM 700 N N . LEU A 1 85 ? -1.319 -3.346 -14.600 1.00 95.25 85 LEU A N 1
ATOM 701 C CA . LEU A 1 85 ? 0.109 -3.618 -14.371 1.00 95.25 85 LEU A CA 1
ATOM 702 C C . LEU A 1 85 ? 0.811 -4.153 -15.630 1.00 95.25 85 LEU A C 1
ATOM 704 O O . LEU A 1 85 ? 1.932 -3.753 -15.956 1.00 95.25 85 LEU A O 1
ATOM 708 N N . ASN A 1 86 ? 0.150 -5.033 -16.386 1.00 95.12 86 ASN A N 1
ATOM 709 C CA . ASN A 1 86 ? 0.670 -5.552 -17.650 1.00 95.12 86 ASN A CA 1
ATOM 710 C C . ASN A 1 86 ? 0.788 -4.476 -18.738 1.00 95.12 86 ASN A C 1
ATOM 712 O O . ASN A 1 86 ? 1.759 -4.496 -19.501 1.00 95.12 86 ASN A O 1
ATOM 716 N N . ARG A 1 87 ? -0.172 -3.551 -18.833 1.00 93.38 87 ARG A N 1
ATOM 717 C CA . ARG A 1 87 ? -0.111 -2.414 -19.766 1.00 93.38 87 ARG A CA 1
ATOM 718 C C . ARG A 1 87 ? 1.034 -1.470 -19.411 1.00 93.38 87 ARG A C 1
ATOM 720 O O . ARG A 1 87 ? 1.859 -1.194 -20.284 1.00 93.38 87 ARG A O 1
ATOM 727 N N . CYS A 1 88 ? 1.153 -1.077 -18.144 1.00 93.25 88 CYS A N 1
ATOM 728 C CA . CYS A 1 88 ? 2.263 -0.256 -17.655 1.00 93.25 88 CYS A CA 1
ATOM 729 C C . CYS A 1 88 ? 3.620 -0.924 -17.927 1.00 93.25 88 CYS A C 1
ATOM 731 O O . CYS A 1 88 ? 4.507 -0.315 -18.524 1.00 93.25 88 CYS A O 1
ATOM 733 N N . SER A 1 89 ? 3.764 -2.215 -17.606 1.00 93.38 89 SER A N 1
ATOM 734 C CA . SER A 1 89 ? 5.008 -2.964 -17.844 1.00 93.38 89 SER A CA 1
ATOM 735 C C . SER A 1 89 ? 5.410 -3.000 -19.326 1.00 93.38 89 SER A C 1
ATOM 737 O O . SER A 1 89 ? 6.594 -2.889 -19.647 1.00 93.38 89 SER A O 1
ATOM 739 N N . LYS A 1 90 ? 4.447 -3.116 -20.253 1.00 93.19 90 LYS A N 1
ATOM 740 C CA . LYS A 1 90 ? 4.723 -3.063 -21.701 1.00 93.19 90 LYS A CA 1
ATOM 741 C C . LYS A 1 90 ? 5.271 -1.702 -22.134 1.00 93.19 90 LYS A C 1
ATOM 743 O O . LYS A 1 90 ? 6.200 -1.670 -22.938 1.00 93.19 90 LYS A O 1
ATOM 748 N N . LEU A 1 91 ? 4.727 -0.603 -21.610 1.00 91.62 91 LEU A N 1
ATOM 749 C CA . LEU A 1 91 ? 5.204 0.747 -21.930 1.00 91.62 91 LEU A CA 1
ATOM 750 C C . LEU A 1 91 ? 6.609 0.994 -21.383 1.00 91.62 91 LEU A C 1
ATOM 752 O O . LEU A 1 91 ? 7.465 1.479 -22.116 1.00 91.62 91 LEU A O 1
ATOM 756 N N . VAL A 1 92 ? 6.884 0.574 -20.149 1.00 90.44 92 VAL A N 1
ATOM 757 C CA . VAL A 1 92 ? 8.227 0.714 -19.569 1.00 90.44 92 VAL A CA 1
ATOM 758 C C . VAL A 1 92 ? 9.259 -0.126 -20.332 1.00 90.44 92 VAL A C 1
ATOM 760 O O . VAL A 1 92 ? 10.342 0.355 -20.656 1.00 90.44 92 VAL A O 1
ATOM 763 N N . ARG A 1 93 ? 8.910 -1.350 -20.750 1.00 90.38 93 ARG A N 1
ATOM 764 C CA . ARG A 1 93 ? 9.783 -2.157 -21.628 1.00 90.38 93 ARG A CA 1
ATOM 765 C C . ARG A 1 93 ? 10.034 -1.498 -22.984 1.00 90.38 93 ARG A C 1
ATOM 767 O O . ARG A 1 93 ? 11.121 -1.657 -23.534 1.00 90.38 93 ARG A O 1
ATOM 774 N N . LYS A 1 94 ? 9.059 -0.756 -23.519 1.00 91.00 94 LYS A N 1
ATOM 775 C CA . LYS A 1 94 ? 9.231 0.026 -24.750 1.00 91.00 94 LYS A CA 1
ATOM 776 C C . LYS A 1 94 ? 10.243 1.157 -24.547 1.00 91.00 94 LYS A C 1
ATOM 778 O O . LYS A 1 94 ? 11.111 1.325 -25.399 1.00 91.00 94 LYS A O 1
ATOM 783 N N . VAL A 1 95 ? 10.184 1.868 -23.416 1.00 89.94 95 VAL A N 1
ATOM 784 C CA . VAL A 1 95 ? 11.209 2.860 -23.035 1.00 89.94 95 VAL A CA 1
ATOM 785 C C . VAL A 1 95 ? 12.592 2.210 -23.017 1.00 89.94 95 VAL A C 1
ATOM 787 O O . VAL A 1 95 ? 13.492 2.688 -23.701 1.00 89.94 95 VAL A O 1
ATOM 790 N N . ALA A 1 96 ? 12.743 1.080 -22.318 1.00 86.31 96 ALA A N 1
ATOM 791 C CA . ALA A 1 96 ? 14.018 0.367 -22.232 1.00 86.31 96 ALA A CA 1
ATOM 792 C C . ALA A 1 96 ? 14.545 -0.080 -23.608 1.00 86.31 96 ALA A C 1
ATOM 794 O O . ALA A 1 96 ? 15.741 0.008 -23.865 1.00 86.31 96 ALA A O 1
ATOM 795 N N . SER A 1 97 ? 13.667 -0.516 -24.519 1.00 86.62 97 SER A N 1
ATOM 796 C CA . SER A 1 97 ? 14.074 -0.921 -25.873 1.00 86.62 97 SER A CA 1
ATOM 797 C C . SER A 1 97 ? 14.530 0.236 -26.767 1.00 86.62 97 SER A C 1
ATOM 799 O O . SER A 1 97 ? 15.313 0.023 -27.687 1.00 86.62 97 SER A O 1
ATOM 801 N N . GLU A 1 98 ? 14.048 1.451 -26.505 1.00 85.69 98 GLU A N 1
ATOM 802 C CA . GLU A 1 98 ? 14.427 2.661 -27.246 1.00 85.69 98 GLU A CA 1
ATOM 803 C C . GLU A 1 98 ? 15.564 3.431 -26.556 1.00 85.69 98 GLU A C 1
ATOM 805 O O . GLU A 1 98 ? 16.098 4.384 -27.129 1.00 85.69 98 GLU A O 1
ATOM 810 N N . ALA A 1 99 ? 15.958 3.024 -25.344 1.00 81.56 99 ALA A N 1
ATOM 811 C CA . ALA A 1 99 ? 17.078 3.603 -24.622 1.00 81.56 99 ALA A CA 1
ATOM 812 C C . ALA A 1 99 ? 18.384 3.300 -25.357 1.00 81.56 99 AL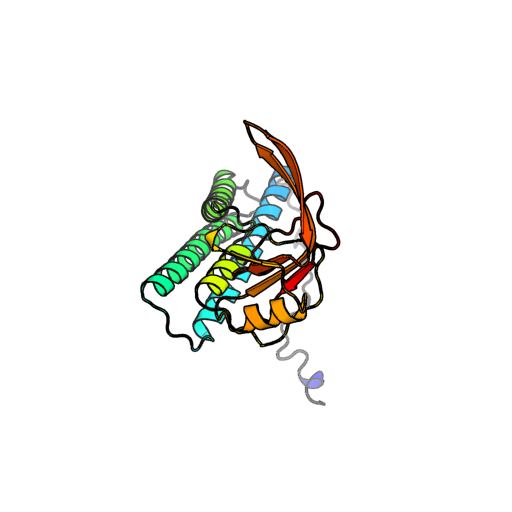A A C 1
ATOM 814 O O . ALA A 1 99 ? 18.847 2.163 -25.434 1.00 81.56 99 ALA A O 1
ATOM 815 N N . SER A 1 100 ? 18.976 4.344 -25.929 1.00 76.75 100 SER A N 1
ATOM 816 C CA . SER A 1 100 ? 20.216 4.245 -26.678 1.00 76.75 100 SER A CA 1
ATOM 817 C C . SER A 1 100 ? 21.095 5.450 -26.408 1.00 76.75 100 SER A C 1
ATOM 819 O O . SER A 1 100 ? 20.640 6.588 -26.415 1.00 76.75 100 SER A O 1
ATOM 821 N N . VAL A 1 101 ? 22.389 5.188 -26.267 1.00 69.06 101 VAL A N 1
ATOM 822 C CA . VAL A 1 101 ? 23.425 6.222 -26.195 1.00 69.06 101 VAL A CA 1
ATOM 823 C C . VAL A 1 101 ? 23.610 6.923 -27.555 1.00 69.06 101 VAL A C 1
ATOM 825 O O . VAL A 1 101 ? 24.121 8.036 -27.626 1.00 69.06 101 VAL A O 1
ATOM 828 N N . TYR A 1 102 ? 23.168 6.290 -28.648 1.00 69.00 102 TYR A N 1
ATOM 829 C CA . TYR A 1 102 ? 23.405 6.750 -30.021 1.00 69.00 102 TYR A CA 1
ATOM 830 C C . TYR A 1 102 ? 22.192 7.419 -30.679 1.00 69.00 102 TYR A C 1
ATOM 832 O O . TYR A 1 102 ? 22.326 8.011 -31.750 1.00 69.00 102 TYR A O 1
ATOM 840 N N . LYS A 1 103 ? 21.005 7.319 -30.073 1.00 74.00 103 LYS A N 1
ATOM 841 C CA . LYS A 1 103 ? 19.753 7.873 -30.599 1.00 74.00 103 LYS A CA 1
ATOM 842 C C . LYS A 1 103 ? 19.063 8.660 -29.497 1.00 74.00 103 LYS A C 1
ATOM 844 O O . LYS A 1 103 ? 18.804 8.122 -28.427 1.00 74.00 103 LYS A O 1
ATOM 849 N N . VAL A 1 104 ? 18.725 9.917 -29.787 1.00 76.00 104 VAL A N 1
ATOM 850 C CA . VAL A 1 104 ? 17.917 10.734 -28.876 1.00 76.00 104 VAL A CA 1
ATOM 851 C C . VAL A 1 104 ? 16.579 10.033 -28.656 1.00 76.00 104 VAL A C 1
ATOM 853 O O . VAL A 1 104 ? 15.866 9.728 -29.615 1.00 76.00 104 VAL A O 1
ATOM 856 N N . MET A 1 105 ? 16.262 9.760 -27.393 1.00 81.38 105 MET A N 1
ATOM 857 C CA . MET A 1 105 ? 15.019 9.103 -27.015 1.00 81.38 105 MET A CA 1
ATOM 858 C C . MET A 1 105 ? 13.818 9.995 -27.343 1.00 81.38 105 MET A C 1
ATOM 860 O O . MET A 1 105 ? 13.831 11.201 -27.088 1.00 81.38 105 MET A O 1
ATOM 864 N N . ASP A 1 106 ? 12.757 9.392 -27.878 1.00 84.12 106 ASP A N 1
ATOM 865 C CA . ASP A 1 106 ? 11.484 10.084 -28.047 1.00 84.12 106 ASP A CA 1
ATOM 866 C C . ASP A 1 106 ? 10.851 10.345 -26.673 1.00 84.12 106 ASP A C 1
ATOM 868 O O . ASP A 1 106 ? 10.389 9.427 -25.989 1.00 84.12 106 ASP A O 1
ATOM 872 N N . GLN A 1 107 ? 10.810 11.619 -26.281 1.00 83.81 107 GLN A N 1
ATOM 873 C CA . GLN A 1 107 ? 10.234 12.054 -25.010 1.00 83.81 107 GLN A CA 1
ATOM 874 C C . GLN A 1 107 ? 8.752 11.689 -24.868 1.00 83.81 107 GLN A C 1
ATOM 876 O O . GLN A 1 107 ? 8.266 11.586 -23.741 1.00 83.81 107 GLN A O 1
ATOM 8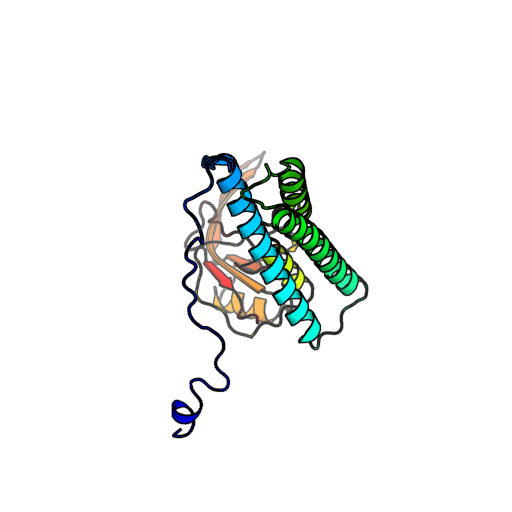81 N N . ASN A 1 108 ? 8.025 11.475 -25.969 1.00 88.19 108 ASN A N 1
ATOM 882 C CA . ASN A 1 108 ? 6.627 11.059 -25.897 1.00 88.19 108 ASN A CA 1
ATOM 883 C C . ASN A 1 108 ? 6.490 9.661 -25.292 1.00 88.19 108 ASN A C 1
ATOM 885 O O . ASN A 1 108 ? 5.583 9.443 -24.506 1.00 88.19 108 ASN A O 1
ATOM 889 N N . ILE A 1 109 ? 7.431 8.747 -25.551 1.00 87.12 109 ILE A N 1
ATOM 890 C CA . ILE A 1 109 ? 7.384 7.387 -24.991 1.00 87.12 109 ILE A CA 1
ATOM 891 C C . ILE A 1 109 ? 7.556 7.427 -23.466 1.00 87.12 109 ILE A C 1
ATOM 893 O O . ILE A 1 109 ? 6.841 6.730 -22.746 1.00 87.12 109 ILE A O 1
ATOM 897 N N . LEU A 1 110 ? 8.463 8.275 -22.970 1.00 87.00 110 LEU A N 1
ATOM 898 C CA . LEU A 1 110 ? 8.646 8.497 -21.532 1.00 87.00 110 LEU A CA 1
ATOM 899 C C . LEU A 1 110 ? 7.397 9.119 -20.896 1.00 87.00 110 LEU A C 1
ATOM 901 O O . LEU A 1 110 ? 6.944 8.668 -19.845 1.00 87.00 110 LEU A O 1
ATOM 905 N N . ARG A 1 111 ? 6.814 10.133 -21.549 1.00 88.12 111 ARG A N 1
ATOM 906 C CA . ARG A 1 111 ? 5.583 10.782 -21.077 1.00 88.12 111 ARG A CA 1
ATOM 907 C C . ARG A 1 111 ? 4.405 9.819 -21.056 1.00 88.12 111 ARG A C 1
ATOM 909 O O . ARG A 1 111 ? 3.690 9.793 -20.065 1.00 88.12 111 ARG A O 1
ATOM 916 N N . ASP A 1 112 ? 4.227 9.015 -22.096 1.00 90.44 112 ASP A N 1
ATOM 917 C CA . ASP A 1 112 ? 3.150 8.030 -22.184 1.00 90.44 112 ASP A CA 1
ATOM 918 C C . ASP A 1 112 ? 3.274 6.977 -21.078 1.00 90.44 112 ASP A C 1
ATOM 920 O O . ASP A 1 112 ? 2.280 6.647 -20.432 1.00 90.44 112 ASP A O 1
ATOM 924 N N . ALA A 1 113 ? 4.491 6.492 -20.802 1.00 90.12 113 ALA A N 1
ATOM 925 C CA . ALA A 1 113 ? 4.736 5.562 -19.700 1.00 90.12 113 ALA A CA 1
ATOM 926 C C . ALA A 1 113 ? 4.374 6.187 -18.341 1.00 90.12 113 ALA A C 1
ATOM 928 O O . ALA A 1 113 ? 3.630 5.583 -17.565 1.00 90.12 113 ALA A O 1
ATOM 929 N N . ALA A 1 114 ? 4.845 7.410 -18.072 1.00 88.62 114 ALA A N 1
ATOM 930 C CA . ALA A 1 114 ? 4.548 8.139 -16.838 1.00 88.62 114 ALA A CA 1
ATOM 931 C C . ALA A 1 114 ? 3.046 8.440 -16.677 1.00 88.62 114 ALA A C 1
ATOM 933 O O . ALA A 1 114 ? 2.478 8.293 -15.591 1.00 88.62 114 ALA A O 1
ATOM 934 N N . LEU A 1 115 ? 2.379 8.844 -17.760 1.00 89.56 115 LEU A N 1
ATOM 935 C CA . LEU A 1 115 ? 0.947 9.129 -17.770 1.00 89.56 115 LEU A CA 1
ATOM 936 C C . LEU A 1 115 ? 0.119 7.871 -17.523 1.00 89.56 115 LEU A C 1
ATOM 938 O O . LEU A 1 115 ? -0.803 7.916 -16.715 1.00 89.56 115 LEU A O 1
ATOM 942 N N . GLU A 1 116 ? 0.443 6.750 -18.167 1.00 89.94 116 GLU A N 1
ATOM 943 C CA . GLU A 1 116 ? -0.280 5.494 -17.954 1.00 89.94 116 GLU A CA 1
ATOM 944 C C . GLU A 1 116 ? -0.153 5.020 -16.501 1.00 89.94 116 GLU A C 1
ATOM 946 O O . GLU A 1 116 ? -1.156 4.691 -15.862 1.00 89.94 116 GLU A O 1
ATOM 951 N N . TYR A 1 117 ? 1.063 5.063 -15.951 1.00 91.38 117 TYR A N 1
ATOM 952 C CA . TYR A 1 117 ? 1.321 4.700 -14.560 1.00 91.38 117 TYR A CA 1
ATOM 953 C C . TYR A 1 117 ? 0.508 5.561 -13.592 1.00 91.38 117 TYR A C 1
ATOM 955 O O . TYR A 1 117 ? -0.255 5.029 -12.785 1.00 91.38 117 TYR A O 1
ATOM 963 N N . THR A 1 118 ? 0.596 6.887 -13.722 1.00 88.94 118 THR A N 1
ATOM 964 C CA . THR A 1 118 ? -0.130 7.827 -12.852 1.00 88.94 118 THR A CA 1
ATOM 965 C C . THR A 1 118 ? -1.647 7.765 -13.038 1.00 88.94 118 THR A C 1
ATOM 967 O O . THR A 1 118 ? -2.389 7.988 -12.080 1.00 88.94 118 THR A O 1
ATOM 970 N N . HIS A 1 119 ? -2.141 7.424 -14.232 1.00 87.50 119 HIS A N 1
ATOM 971 C CA . HIS A 1 119 ? -3.573 7.275 -14.491 1.00 87.50 119 HIS A CA 1
ATOM 972 C C . HIS A 1 119 ? -4.201 6.148 -13.661 1.00 87.50 119 HIS A C 1
ATOM 974 O O . HIS A 1 119 ? -5.325 6.307 -13.187 1.00 87.50 119 HIS A O 1
ATOM 980 N N . GLY A 1 120 ? -3.484 5.042 -13.436 1.00 83.94 120 GLY A N 1
ATOM 981 C CA . GLY A 1 120 ? -3.971 3.957 -12.574 1.00 83.94 120 GLY A CA 1
ATOM 982 C C . GLY A 1 120 ? -3.989 4.283 -11.081 1.00 83.94 120 GLY A C 1
ATOM 983 O O . GLY A 1 120 ? -4.803 3.727 -10.355 1.00 83.94 120 GLY A O 1
ATOM 984 N N . LEU A 1 121 ? -3.175 5.238 -10.621 1.00 85.56 121 LEU A N 1
ATOM 985 C CA . LEU A 1 121 ? -3.062 5.617 -9.201 1.00 85.56 121 LEU A CA 1
ATOM 986 C C . LEU A 1 121 ? -4.111 6.640 -8.725 1.00 85.56 121 LEU A C 1
ATOM 988 O O . LEU A 1 121 ? -4.068 7.101 -7.583 1.00 85.56 121 LEU A O 1
ATOM 992 N N . ARG A 1 122 ? -5.071 7.023 -9.579 1.00 64.88 122 ARG A N 1
ATOM 993 C CA . ARG A 1 122 ? -6.012 8.142 -9.352 1.00 64.88 122 ARG A CA 1
ATOM 994 C C . ARG A 1 122 ? -6.848 8.074 -8.062 1.00 64.88 122 ARG A C 1
ATOM 996 O O . ARG A 1 122 ? -7.418 9.088 -7.672 1.00 64.88 122 ARG A O 1
ATOM 1003 N N . THR A 1 123 ? -6.899 6.943 -7.364 1.00 64.12 123 THR A N 1
ATOM 1004 C CA . THR A 1 123 ? -7.602 6.754 -6.079 1.00 64.12 123 THR A CA 1
ATOM 1005 C C . THR A 1 123 ? -6.833 7.240 -4.839 1.00 64.12 123 THR A C 1
ATOM 1007 O O . THR A 1 123 ? -7.193 6.893 -3.714 1.00 64.12 123 THR A O 1
ATOM 1010 N N . GLY A 1 124 ? -5.810 8.086 -5.001 1.00 65.69 124 GLY A N 1
ATOM 1011 C CA . GLY A 1 124 ? -5.041 8.647 -3.881 1.00 65.69 124 GLY A CA 1
ATOM 1012 C C . GLY A 1 124 ? -4.019 7.675 -3.284 1.00 65.69 124 GLY A C 1
ATOM 1013 O O . GLY A 1 124 ? -3.444 7.968 -2.239 1.00 65.69 124 GLY A O 1
ATOM 1014 N N . ALA A 1 125 ? -3.796 6.536 -3.943 1.00 81.88 125 ALA A N 1
ATOM 1015 C CA . ALA A 1 125 ? -2.681 5.649 -3.649 1.00 81.88 125 ALA A CA 1
ATOM 1016 C C . ALA A 1 125 ? -1.379 6.237 -4.201 1.00 81.88 125 ALA A C 1
ATOM 1018 O O . ALA A 1 125 ? -1.368 6.878 -5.254 1.00 81.88 125 ALA A O 1
ATOM 1019 N N . LYS A 1 126 ? -0.276 6.018 -3.489 1.00 85.75 126 LYS A N 1
ATOM 1020 C CA . LYS A 1 126 ? 1.054 6.499 -3.887 1.00 85.75 126 LYS A CA 1
ATOM 1021 C C . LYS A 1 126 ? 1.777 5.527 -4.813 1.00 85.75 126 LYS A C 1
ATOM 1023 O O . LYS A 1 126 ? 2.668 5.950 -5.543 1.00 85.75 126 LYS A O 1
ATOM 1028 N N . SER A 1 127 ? 1.402 4.252 -4.778 1.00 91.88 127 SER A N 1
ATOM 1029 C CA . SER A 1 127 ? 2.006 3.191 -5.579 1.00 91.88 127 SER A CA 1
ATOM 1030 C C . SER A 1 127 ? 1.000 2.085 -5.894 1.00 91.88 127 SER A C 1
ATOM 1032 O O . SER A 1 127 ? -0.039 1.961 -5.233 1.00 91.88 127 SER A O 1
ATOM 1034 N N . TYR A 1 128 ? 1.302 1.259 -6.894 1.00 94.38 128 TYR A N 1
ATOM 1035 C CA . TYR A 1 128 ? 0.508 0.069 -7.186 1.00 94.38 128 TYR A CA 1
ATOM 1036 C C . TYR A 1 128 ? 0.622 -0.952 -6.060 1.00 94.38 128 TYR A C 1
ATOM 1038 O O . TYR A 1 128 ? -0.347 -1.665 -5.804 1.00 94.38 128 TYR A O 1
ATOM 1046 N N . TYR A 1 129 ? 1.742 -0.982 -5.333 1.00 93.69 129 TYR A N 1
ATOM 1047 C CA . TYR A 1 129 ? 1.872 -1.857 -4.172 1.00 93.69 129 TYR A CA 1
ATOM 1048 C C . TYR A 1 129 ? 0.849 -1.504 -3.087 1.00 93.69 129 TYR A C 1
ATOM 1050 O O . TYR A 1 129 ? 0.233 -2.392 -2.504 1.00 93.69 129 TYR A O 1
ATOM 1058 N N . GLU A 1 130 ? 0.590 -0.212 -2.865 1.00 91.06 130 GLU A N 1
ATOM 1059 C CA . GLU A 1 130 ? -0.466 0.241 -1.955 1.00 91.06 130 GLU A CA 1
ATOM 1060 C C . GLU A 1 130 ? -1.865 -0.163 -2.452 1.00 91.06 130 GLU A C 1
ATOM 1062 O O . GLU A 1 130 ? -2.697 -0.585 -1.649 1.00 91.06 130 GLU A O 1
ATOM 1067 N N . LEU A 1 131 ? -2.130 -0.077 -3.764 1.00 92.38 131 LEU A N 1
ATOM 1068 C CA . LEU A 1 131 ? -3.392 -0.552 -4.354 1.00 92.38 131 LEU A CA 1
ATOM 1069 C C . LEU A 1 131 ? -3.581 -2.058 -4.165 1.00 92.38 131 LEU A C 1
ATOM 1071 O O . LEU A 1 131 ? -4.663 -2.491 -3.780 1.00 92.38 131 LEU A O 1
ATOM 1075 N N . TYR A 1 132 ? -2.528 -2.842 -4.387 1.00 93.12 132 TYR A N 1
ATOM 1076 C CA . TYR A 1 132 ? -2.522 -4.280 -4.133 1.00 93.12 132 TYR A CA 1
ATOM 1077 C C . TYR A 1 132 ? -2.827 -4.594 -2.665 1.00 93.12 132 TYR A C 1
ATOM 1079 O O . TYR A 1 132 ? -3.673 -5.439 -2.390 1.00 93.12 132 TYR A O 1
ATOM 1087 N N . LEU A 1 133 ? -2.177 -3.910 -1.719 1.00 91.06 133 LEU A N 1
ATOM 1088 C CA . LEU A 1 133 ? -2.423 -4.133 -0.293 1.00 91.06 133 LEU A CA 1
ATOM 1089 C C . LEU A 1 133 ? -3.864 -3.796 0.095 1.00 91.06 133 LEU A C 1
ATOM 1091 O O . LEU A 1 133 ? -4.465 -4.540 0.864 1.00 91.06 133 LEU A O 1
ATOM 1095 N N . LYS A 1 134 ? -4.425 -2.710 -0.453 1.00 90.19 134 LYS A N 1
ATOM 1096 C CA . LYS A 1 134 ? -5.835 -2.343 -0.250 1.00 90.19 134 LYS A CA 1
ATOM 1097 C C . LYS A 1 134 ? -6.772 -3.420 -0.780 1.00 90.19 134 LYS A C 1
ATOM 1099 O O . LYS A 1 134 ? -7.574 -3.930 -0.009 1.00 90.19 134 LYS A O 1
ATOM 1104 N N . LEU A 1 135 ? -6.590 -3.827 -2.037 1.00 91.56 135 LEU A N 1
ATOM 1105 C CA . LEU A 1 135 ? -7.379 -4.888 -2.664 1.00 91.56 135 LEU A CA 1
ATOM 1106 C C . LEU A 1 135 ? -7.312 -6.192 -1.857 1.00 91.56 135 LEU A C 1
ATOM 1108 O O . LEU A 1 135 ? -8.323 -6.840 -1.611 1.00 91.56 135 LEU A O 1
ATOM 1112 N N . ARG A 1 136 ? -6.119 -6.558 -1.385 1.00 89.56 136 ARG A N 1
ATOM 1113 C CA . ARG A 1 136 ? -5.924 -7.740 -0.542 1.00 89.56 136 ARG A CA 1
ATOM 1114 C C . ARG A 1 136 ? -6.645 -7.623 0.803 1.00 89.56 136 ARG A C 1
ATOM 1116 O O . ARG A 1 136 ? -7.205 -8.605 1.276 1.00 89.56 136 ARG A O 1
ATOM 1123 N N . GLU A 1 137 ? -6.628 -6.450 1.434 1.00 89.00 137 GLU A N 1
ATOM 1124 C CA . GLU A 1 137 ? -7.366 -6.208 2.680 1.00 89.00 137 GLU A CA 1
ATOM 1125 C C . GLU A 1 137 ? -8.888 -6.244 2.486 1.00 89.00 137 GLU A C 1
ATOM 1127 O O . GLU A 1 137 ? -9.574 -6.733 3.393 1.00 89.00 137 GLU A O 1
ATOM 1132 N N . ASP A 1 138 ? -9.370 -5.741 1.341 1.00 87.81 138 ASP A N 1
ATOM 1133 C CA . ASP A 1 138 ? -10.780 -5.707 0.930 1.00 87.81 138 ASP A CA 1
ATOM 1134 C C . ASP A 1 138 ? -11.347 -7.104 0.686 1.00 87.81 138 ASP A C 1
ATOM 1136 O O . ASP A 1 138 ? -12.408 -7.420 1.219 1.00 87.81 138 ASP A O 1
ATOM 1140 N N . ILE A 1 139 ? -10.621 -7.934 -0.067 1.00 87.50 139 ILE A N 1
ATOM 1141 C CA . ILE A 1 139 ? -11.055 -9.287 -0.431 1.00 87.50 139 ILE A CA 1
ATOM 1142 C C . ILE A 1 139 ? -10.947 -10.206 0.783 1.00 87.50 139 ILE A C 1
ATOM 1144 O O . ILE A 1 139 ? -11.950 -10.679 1.309 1.00 87.50 139 ILE A O 1
ATOM 1148 N N . ASN A 1 140 ? -9.729 -10.431 1.283 1.00 73.12 140 ASN A N 1
ATOM 1149 C CA . ASN A 1 140 ? -9.517 -11.119 2.550 1.00 73.12 140 ASN A CA 1
ATOM 1150 C C . ASN A 1 140 ? -8.040 -11.068 2.959 1.00 73.12 140 ASN A C 1
ATOM 1152 O O . ASN A 1 140 ? -7.180 -11.655 2.301 1.00 73.12 140 ASN A O 1
ATOM 1156 N N . SER A 1 141 ? -7.729 -10.438 4.093 1.00 70.44 141 SER A N 1
ATOM 1157 C CA . SER A 1 141 ? -6.447 -10.668 4.765 1.00 70.44 141 SER A CA 1
ATOM 1158 C C . SER A 1 141 ? -6.671 -11.505 6.017 1.00 70.44 141 SER A C 1
ATOM 1160 O O . SER A 1 141 ? -7.317 -11.086 6.975 1.00 70.44 141 SER A O 1
ATOM 1162 N N . HIS A 1 142 ? -6.136 -12.720 6.024 1.00 76.38 142 HIS A N 1
ATOM 1163 C CA . HIS A 1 142 ? -6.167 -13.566 7.209 1.00 76.38 142 HIS A CA 1
ATOM 1164 C C . HIS A 1 142 ? -5.313 -12.923 8.305 1.00 76.38 142 HIS A C 1
ATOM 1166 O O . HIS A 1 142 ? -4.102 -12.735 8.159 1.00 76.38 142 HIS A O 1
ATOM 1172 N N . CYS A 1 143 ? -5.954 -12.560 9.414 1.00 85.19 143 CYS A N 1
ATOM 1173 C CA . CYS A 1 143 ? -5.300 -11.920 10.547 1.00 85.19 143 CYS A CA 1
ATOM 1174 C C . CYS A 1 143 ? -5.264 -12.856 11.749 1.00 85.19 143 CYS A C 1
ATOM 1176 O O . CYS A 1 143 ? -6.268 -13.442 12.138 1.00 85.19 143 CYS A O 1
ATOM 1178 N N . LYS A 1 144 ? -4.100 -12.944 12.391 1.00 88.12 144 LYS A N 1
ATOM 1179 C CA . LYS A 1 144 ? -3.926 -13.645 13.664 1.00 88.12 144 LYS A CA 1
ATOM 1180 C C . LYS A 1 144 ? -4.633 -12.882 14.784 1.00 88.12 144 LYS A C 1
ATOM 1182 O O . LYS A 1 144 ? -4.745 -11.651 14.751 1.00 88.12 144 LYS A O 1
ATOM 1187 N N . ASP A 1 145 ? -4.970 -13.599 15.851 1.00 91.25 145 ASP A N 1
ATOM 1188 C CA . ASP A 1 145 ? -5.541 -13.037 17.085 1.00 91.25 145 ASP A CA 1
ATOM 1189 C C . ASP A 1 145 ? -4.467 -12.397 17.968 1.00 91.25 145 ASP A C 1
ATOM 1191 O O . ASP A 1 145 ? -4.306 -12.678 19.154 1.00 91.25 145 ASP A O 1
ATOM 1195 N N . SER A 1 146 ? -3.642 -11.552 17.356 1.00 93.38 146 SER A N 1
ATOM 1196 C CA . SER A 1 146 ? -2.602 -10.807 18.045 1.00 93.38 146 SER A CA 1
ATOM 1197 C C . SER A 1 146 ? -2.329 -9.488 17.340 1.00 93.38 146 SER A C 1
ATOM 1199 O O . SER A 1 146 ? -2.457 -9.371 16.121 1.00 93.38 146 SER A O 1
ATOM 1201 N N . PHE A 1 147 ? -1.911 -8.502 18.127 1.00 95.50 147 PHE A N 1
ATOM 1202 C CA . PHE A 1 147 ? -1.633 -7.153 17.653 1.00 95.50 147 PHE A CA 1
ATOM 1203 C C . PHE A 1 147 ? -0.126 -6.891 17.561 1.00 95.50 147 PHE A C 1
ATOM 1205 O O . PHE A 1 147 ? 0.688 -7.500 18.266 1.00 95.50 147 PHE A O 1
ATOM 1212 N N . ARG A 1 148 ? 0.250 -5.988 16.658 1.00 94.19 148 ARG A N 1
ATOM 1213 C CA . ARG A 1 148 ? 1.590 -5.412 16.534 1.00 94.19 148 ARG A CA 1
ATOM 1214 C C . ARG A 1 148 ? 1.831 -4.379 17.640 1.00 94.19 148 ARG A C 1
ATOM 1216 O O . ARG A 1 148 ? 0.951 -4.058 18.441 1.00 94.19 148 ARG A O 1
ATOM 1223 N N . SER A 1 149 ? 3.064 -3.885 17.708 1.00 92.56 149 SER A N 1
ATOM 1224 C CA . SER A 1 149 ? 3.446 -2.817 18.631 1.00 92.56 149 SER A CA 1
ATOM 1225 C C . SER A 1 149 ? 2.655 -1.535 18.371 1.00 92.56 149 SER A C 1
ATOM 1227 O O . SER A 1 149 ? 2.327 -1.226 17.228 1.00 92.56 149 SER A O 1
ATOM 1229 N N . LYS A 1 150 ? 2.420 -0.771 19.442 1.00 94.50 150 LYS A N 1
ATOM 1230 C CA . LYS A 1 150 ? 1.752 0.534 19.408 1.00 94.50 150 LYS A CA 1
ATOM 1231 C C . LYS A 1 150 ? 2.394 1.473 18.381 1.00 94.50 150 LYS A C 1
ATOM 1233 O O . LYS A 1 150 ? 3.601 1.705 18.433 1.00 94.50 150 LYS A O 1
ATOM 1238 N N . VAL A 1 151 ? 1.560 2.097 17.554 1.00 95.88 151 VAL A N 1
ATOM 1239 C CA . VAL A 1 151 ? 1.919 3.216 16.674 1.00 95.88 151 VAL A CA 1
ATOM 1240 C C . VAL A 1 151 ? 1.232 4.482 17.186 1.00 95.88 151 VAL A C 1
ATOM 1242 O O . VAL A 1 151 ? 0.089 4.434 17.630 1.00 95.88 151 VAL A O 1
ATOM 1245 N N . LYS A 1 152 ? 1.925 5.623 17.196 1.00 94.81 152 LYS A N 1
ATOM 1246 C CA . LYS A 1 152 ? 1.361 6.888 17.695 1.00 94.81 152 LYS A CA 1
ATOM 1247 C C . LYS A 1 152 ? 0.474 7.537 16.625 1.00 94.81 152 LYS A C 1
ATOM 1249 O O . LYS A 1 152 ? 0.952 7.761 15.519 1.00 94.81 152 LYS A O 1
ATOM 1254 N N . GLY A 1 153 ? -0.760 7.893 16.981 1.00 94.75 153 GLY A N 1
ATOM 1255 C CA . GLY A 1 153 ? -1.746 8.523 16.092 1.00 94.75 153 GLY A CA 1
ATOM 1256 C C . GLY A 1 153 ? -3.041 7.714 15.966 1.00 94.75 153 GLY A C 1
ATOM 1257 O O . GLY A 1 153 ? -3.288 6.828 16.776 1.00 94.75 153 GLY A O 1
ATOM 1258 N N . LEU A 1 154 ? -3.856 8.046 14.965 1.00 94.44 154 LEU A N 1
ATOM 1259 C CA . LEU A 1 154 ? -5.076 7.364 14.514 1.00 94.44 154 LEU A CA 1
ATOM 1260 C C . LEU A 1 154 ? -5.052 7.209 12.988 1.00 94.44 154 LEU A C 1
ATOM 1262 O O . LEU A 1 154 ? -4.327 7.940 12.311 1.00 94.44 154 LEU A O 1
ATOM 1266 N N . LEU A 1 155 ? -5.851 6.290 12.442 1.00 93.81 155 LEU A N 1
ATOM 1267 C CA . LEU A 1 155 ? -5.956 6.099 10.993 1.00 93.81 155 LEU A CA 1
ATOM 1268 C C . LEU A 1 155 ? -6.974 7.068 10.383 1.00 93.81 155 LEU A C 1
ATOM 1270 O O . LEU A 1 155 ? -8.124 7.128 10.817 1.00 93.81 155 LEU A O 1
ATOM 1274 N N . ASN A 1 156 ? -6.547 7.815 9.366 1.00 92.62 156 ASN A N 1
ATOM 1275 C CA . ASN A 1 156 ? -7.407 8.635 8.521 1.00 92.62 156 ASN A CA 1
ATOM 1276 C C . ASN A 1 156 ? -8.007 7.744 7.434 1.00 92.62 156 ASN A C 1
ATOM 1278 O O . ASN A 1 156 ? -7.359 7.462 6.421 1.00 92.62 156 ASN A O 1
ATOM 1282 N N . VAL A 1 157 ? -9.227 7.284 7.679 1.00 90.81 157 VAL A N 1
ATOM 1283 C CA . VAL A 1 157 ? -9.973 6.398 6.786 1.00 90.81 157 VAL A CA 1
ATOM 1284 C C . VAL A 1 157 ? -11.364 6.957 6.524 1.00 90.81 157 VAL A C 1
ATOM 1286 O O . VAL A 1 157 ? -11.823 7.883 7.198 1.00 90.81 157 VAL A O 1
ATOM 1289 N N . ARG A 1 158 ? -12.046 6.399 5.524 1.00 88.56 158 ARG A N 1
ATOM 1290 C CA . ARG A 1 158 ? -13.422 6.779 5.212 1.00 88.56 158 ARG A CA 1
ATOM 1291 C C . ARG A 1 158 ? -14.383 6.325 6.320 1.00 88.56 158 ARG A C 1
ATOM 1293 O O . ARG A 1 158 ? -14.041 5.514 7.181 1.00 88.56 158 ARG A O 1
ATOM 1300 N N . ALA A 1 159 ? -15.591 6.884 6.325 1.00 86.25 159 ALA A N 1
ATOM 1301 C CA . ALA A 1 159 ? -16.590 6.602 7.359 1.00 86.25 159 ALA A CA 1
ATOM 1302 C C . ALA A 1 159 ? -17.073 5.138 7.357 1.00 86.25 159 ALA A C 1
ATOM 1304 O O . ALA A 1 159 ? -17.470 4.629 8.394 1.00 86.25 159 ALA A O 1
ATOM 1305 N N . ASP A 1 160 ? -17.021 4.473 6.207 1.00 89.62 160 ASP A N 1
ATOM 1306 C CA . ASP A 1 160 ? -17.337 3.057 5.988 1.00 89.62 160 ASP A CA 1
ATOM 1307 C C . ASP A 1 160 ? -16.177 2.104 6.328 1.00 89.62 160 ASP A C 1
ATOM 1309 O O . ASP A 1 160 ? -16.398 0.908 6.518 1.00 89.62 160 ASP A O 1
ATOM 1313 N N . ASP A 1 161 ? -14.961 2.637 6.468 1.00 90.75 161 ASP A N 1
ATOM 1314 C CA . ASP A 1 161 ? -13.740 1.892 6.798 1.00 90.75 161 ASP A CA 1
ATOM 1315 C C . ASP A 1 161 ? -13.452 1.838 8.311 1.00 90.75 161 ASP A C 1
ATOM 1317 O O . ASP A 1 161 ? -12.401 1.341 8.736 1.00 90.75 161 ASP A O 1
ATOM 1321 N N . HIS A 1 162 ? -14.351 2.372 9.144 1.00 93.50 162 HIS A N 1
ATOM 1322 C CA . HIS A 1 162 ? -14.220 2.289 10.595 1.00 93.50 162 HIS A CA 1
ATOM 1323 C C . HIS A 1 162 ? -15.548 2.365 11.346 1.00 93.50 162 HIS A C 1
ATOM 1325 O O . HIS A 1 162 ? -16.551 2.866 10.845 1.00 93.50 162 HIS A O 1
ATOM 1331 N N . ILE A 1 163 ? -15.520 1.921 12.601 1.00 92.94 163 ILE A N 1
ATOM 1332 C CA . ILE A 1 163 ? -16.620 2.055 13.556 1.00 92.94 163 ILE A CA 1
ATOM 1333 C C . ILE A 1 163 ? -16.099 2.779 14.804 1.00 92.94 163 ILE A C 1
ATOM 1335 O O . ILE A 1 163 ? -15.135 2.334 15.429 1.00 92.94 163 ILE A O 1
ATOM 1339 N N . GLU A 1 164 ? -16.740 3.886 15.193 1.00 90.94 164 GLU A N 1
ATOM 1340 C CA . GLU A 1 164 ? -16.533 4.529 16.503 1.00 90.94 164 GLU A CA 1
ATOM 1341 C C . GLU A 1 164 ? -17.429 3.842 17.544 1.00 90.94 164 GLU A C 1
ATOM 1343 O O . GLU A 1 164 ? -18.653 3.949 17.489 1.00 90.94 164 GLU A O 1
ATOM 1348 N N . ILE A 1 165 ? -16.823 3.137 18.503 1.00 87.06 165 ILE A N 1
ATOM 1349 C CA . ILE A 1 165 ? -17.551 2.416 19.564 1.00 87.06 165 ILE A CA 1
ATOM 1350 C C . ILE A 1 165 ? -17.846 3.333 20.766 1.00 87.06 165 ILE A C 1
ATOM 1352 O O . ILE A 1 165 ? -18.811 3.126 21.501 1.00 87.06 165 ILE A O 1
ATOM 1356 N N . GLY A 1 166 ? -17.043 4.384 20.961 1.00 79.62 166 GLY A N 1
ATOM 1357 C CA . GLY A 1 166 ? -17.165 5.306 22.092 1.00 79.62 166 GLY A CA 1
ATOM 1358 C C . GLY A 1 166 ? -16.374 4.852 23.324 1.00 79.62 166 GLY A C 1
ATOM 1359 O O . GLY A 1 166 ? -15.274 4.322 23.188 1.00 79.62 166 GLY A O 1
ATOM 1360 N N . THR A 1 167 ? -16.891 5.131 24.530 1.00 85.31 167 THR A N 1
ATOM 1361 C CA . THR A 1 167 ? -16.188 4.911 25.812 1.00 85.31 167 THR A CA 1
ATOM 1362 C C . THR A 1 167 ? -16.256 3.454 26.270 1.00 85.31 167 THR A C 1
ATOM 1364 O O . THR A 1 167 ? -17.344 2.953 26.546 1.00 85.31 167 THR A O 1
ATOM 1367 N N . LEU A 1 168 ? -15.096 2.815 26.452 1.00 86.00 168 LEU A N 1
ATOM 1368 C CA . LEU A 1 168 ? -14.981 1.458 27.011 1.00 86.00 168 LEU A CA 1
ATOM 1369 C C . LEU A 1 168 ? -14.420 1.459 28.442 1.00 86.00 168 LEU A C 1
ATOM 1371 O O . LEU A 1 168 ? -13.512 2.231 28.769 1.00 86.00 168 LEU A O 1
ATOM 1375 N N . ALA A 1 169 ? -14.952 0.580 29.297 1.00 83.88 169 ALA A N 1
ATOM 1376 C CA . ALA A 1 169 ? -14.574 0.491 30.710 1.00 83.88 169 ALA A CA 1
ATOM 1377 C C . ALA A 1 169 ? -13.200 -0.171 30.921 1.00 83.88 169 ALA A C 1
ATOM 1379 O O . ALA A 1 169 ? -12.408 0.332 31.716 1.00 83.88 169 ALA A O 1
ATOM 1380 N N . GLY A 1 170 ? -12.882 -1.244 30.189 1.00 85.19 170 GLY A N 1
ATOM 1381 C CA . GLY A 1 170 ? -11.590 -1.942 30.237 1.00 85.19 170 GLY A CA 1
ATOM 1382 C C . GLY A 1 170 ? -10.513 -1.359 29.315 1.00 85.19 170 GLY A C 1
ATOM 1383 O O . GLY A 1 170 ? -9.446 -1.950 29.148 1.00 85.19 170 GLY A O 1
ATOM 1384 N N . GLY A 1 171 ? -10.754 -0.184 28.724 1.00 90.62 171 GLY A N 1
ATOM 1385 C CA . GLY A 1 171 ? -9.759 0.551 27.943 1.00 90.62 171 GLY A CA 1
ATOM 1386 C C . GLY A 1 171 ? -9.311 -0.175 26.668 1.00 90.62 171 GLY A C 1
ATOM 1387 O O . GLY A 1 171 ? -10.136 -0.654 25.890 1.00 90.62 171 GLY A O 1
ATOM 1388 N N . VAL A 1 172 ? -7.994 -0.216 26.430 1.00 93.12 172 VAL A N 1
ATOM 1389 C CA . VAL A 1 172 ? -7.396 -0.771 25.199 1.00 93.12 172 VAL A CA 1
ATOM 1390 C C . VAL A 1 172 ? -7.706 -2.258 25.027 1.00 93.12 172 VAL A C 1
ATOM 1392 O O . VAL A 1 172 ? -7.933 -2.700 23.903 1.00 93.12 172 VAL A O 1
ATOM 1395 N N . GLU A 1 173 ? -7.710 -3.038 26.109 1.00 94.69 173 GLU A N 1
ATOM 1396 C CA . GLU A 1 173 ? -7.890 -4.491 26.012 1.00 94.69 173 GLU A CA 1
ATOM 1397 C C . GLU A 1 173 ? -9.321 -4.860 25.596 1.00 94.69 173 GLU A C 1
ATOM 1399 O O . GLU A 1 173 ? -9.496 -5.725 24.739 1.00 94.69 173 GLU A O 1
ATOM 1404 N N . ASP A 1 174 ? -10.330 -4.125 26.072 1.00 94.62 174 ASP A N 1
ATOM 1405 C CA . ASP A 1 174 ? -11.711 -4.276 25.591 1.00 94.62 174 ASP A CA 1
ATOM 1406 C C . ASP A 1 174 ? -11.833 -3.890 24.110 1.00 94.62 174 ASP A C 1
ATOM 1408 O O . ASP A 1 174 ? -12.517 -4.562 23.339 1.00 94.62 174 ASP A O 1
ATOM 1412 N N . CYS A 1 175 ? -11.134 -2.831 23.683 1.00 95.06 175 CYS A N 1
ATOM 1413 C CA . CYS A 1 175 ? -11.117 -2.403 22.282 1.00 95.06 175 CYS A CA 1
ATOM 1414 C C . CYS A 1 175 ? -10.508 -3.486 21.371 1.00 95.06 175 CYS A C 1
ATOM 1416 O O . CYS A 1 175 ? -11.045 -3.785 20.303 1.00 95.06 175 CYS A O 1
ATOM 1418 N N . LYS A 1 176 ? -9.424 -4.136 21.819 1.00 95.88 176 LYS A N 1
ATOM 1419 C CA . LYS A 1 176 ? -8.832 -5.289 21.122 1.00 95.88 176 LYS A CA 1
ATOM 1420 C C . LYS A 1 176 ? -9.801 -6.463 21.060 1.00 95.88 176 LYS A C 1
ATOM 1422 O O . LYS A 1 176 ? -9.949 -7.049 19.994 1.00 95.88 176 LYS A O 1
ATOM 1427 N N . ALA A 1 177 ? -10.462 -6.795 22.169 1.00 94.88 177 ALA A N 1
ATOM 1428 C CA . ALA A 1 177 ? -11.422 -7.895 22.221 1.00 94.88 177 ALA A CA 1
ATOM 1429 C C . ALA A 1 177 ? -12.595 -7.680 21.252 1.00 94.88 177 ALA A C 1
ATOM 1431 O O . ALA A 1 177 ? -12.981 -8.606 20.543 1.00 94.88 177 ALA A O 1
ATOM 1432 N N . LEU A 1 178 ? -13.105 -6.448 21.154 1.00 94.38 178 LEU A N 1
ATOM 1433 C CA . LEU A 1 178 ? -14.139 -6.090 20.180 1.00 94.38 178 LEU A CA 1
ATOM 1434 C C . LEU A 1 178 ? -13.655 -6.253 18.738 1.00 94.38 178 LEU A C 1
ATOM 1436 O O . LEU A 1 178 ? -14.359 -6.831 17.917 1.00 94.38 178 LEU A O 1
ATOM 1440 N N . CYS A 1 179 ? -12.439 -5.805 18.434 1.00 94.56 179 CYS A N 1
ATOM 1441 C CA . CYS A 1 179 ? -11.843 -6.016 17.118 1.00 94.56 179 CYS A CA 1
ATOM 1442 C C . CYS A 1 179 ? -11.696 -7.505 16.773 1.00 94.56 179 CYS A C 1
ATOM 1444 O O . CYS A 1 179 ? -11.958 -7.887 15.643 1.00 94.56 179 CYS A O 1
ATOM 1446 N N . LEU A 1 180 ? -11.335 -8.364 17.732 1.00 94.19 180 LEU A N 1
ATOM 1447 C CA . LEU A 1 180 ? -11.251 -9.812 17.500 1.00 94.19 180 LEU A CA 1
ATOM 1448 C C . LEU A 1 180 ? -12.619 -10.461 17.234 1.00 94.19 180 LEU A C 1
ATOM 1450 O O . LEU A 1 180 ? -12.672 -11.516 16.612 1.00 94.19 180 LEU A O 1
ATOM 1454 N N . SER A 1 181 ? -13.714 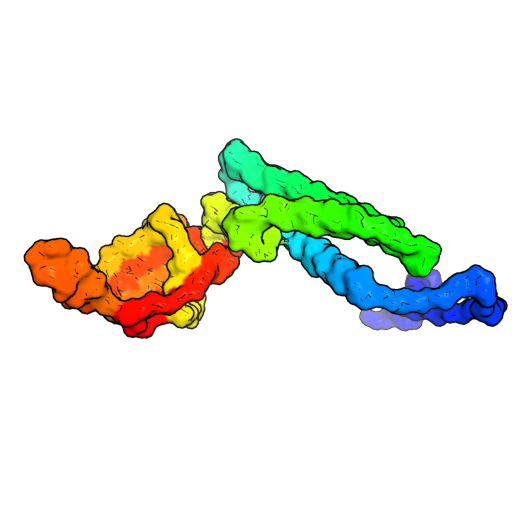-9.840 17.683 1.00 92.44 181 SER A N 1
ATOM 1455 C CA . SER A 1 181 ? -15.078 -10.297 17.380 1.00 92.44 181 SER A CA 1
ATOM 1456 C C . SER A 1 181 ? -15.599 -9.845 16.011 1.00 92.44 181 SER A C 1
ATOM 1458 O O . SER A 1 181 ? -16.623 -10.348 15.559 1.00 92.44 181 SER A O 1
ATOM 1460 N N . GLU A 1 182 ? -14.901 -8.916 15.354 1.00 91.06 182 GLU A N 1
ATOM 1461 C CA . GLU A 1 182 ? -15.236 -8.386 14.034 1.00 91.06 182 GLU A CA 1
ATOM 1462 C C . GLU A 1 182 ? -14.244 -8.932 13.003 1.00 91.06 182 GLU A C 1
ATOM 1464 O O . GLU A 1 182 ? -13.066 -8.569 12.991 1.00 91.06 182 GLU A O 1
ATOM 1469 N N . GLU A 1 183 ? -14.719 -9.808 12.121 1.00 87.12 183 GLU A N 1
ATOM 1470 C CA . GLU A 1 183 ? -13.883 -10.522 11.150 1.00 87.12 183 GLU A CA 1
ATOM 1471 C C . GLU A 1 183 ? -13.107 -9.561 10.240 1.00 87.12 183 GLU A C 1
ATOM 1473 O O . GLU A 1 183 ? -11.922 -9.771 9.965 1.00 87.12 183 GLU A O 1
ATOM 1478 N N . ARG A 1 184 ? -13.734 -8.441 9.862 1.00 89.31 184 ARG A N 1
ATOM 1479 C CA . ARG A 1 184 ? -13.129 -7.415 9.001 1.00 89.31 184 ARG A CA 1
ATOM 1480 C C . ARG A 1 184 ? -12.104 -6.545 9.719 1.00 89.31 184 ARG A C 1
ATOM 1482 O O . ARG A 1 184 ? -11.429 -5.745 9.069 1.00 89.31 184 ARG A O 1
ATOM 1489 N N . CYS A 1 185 ? -11.989 -6.633 11.044 1.00 92.25 185 CYS A N 1
ATOM 1490 C CA . CYS A 1 185 ? -11.093 -5.758 11.783 1.00 92.25 185 CYS A CA 1
ATOM 1491 C C . CYS A 1 185 ? -9.631 -6.004 11.390 1.00 92.25 185 CYS A C 1
ATOM 1493 O O . CYS A 1 185 ? -9.121 -7.126 11.482 1.00 92.25 185 CYS A O 1
ATOM 1495 N N . ARG A 1 186 ? -8.939 -4.920 11.024 1.00 93.44 186 ARG A N 1
ATOM 1496 C CA . ARG A 1 186 ? -7.506 -4.888 10.690 1.00 93.44 186 ARG A CA 1
ATOM 1497 C C . ARG A 1 186 ? -6.683 -4.148 11.727 1.00 93.44 186 ARG A C 1
ATOM 1499 O O . ARG A 1 186 ? -5.552 -4.545 11.994 1.00 93.44 186 ARG A O 1
ATOM 1506 N N . ALA A 1 187 ? -7.240 -3.112 12.337 1.00 95.44 187 ALA A N 1
ATOM 1507 C CA . ALA A 1 187 ? -6.559 -2.339 13.360 1.00 95.44 187 ALA A CA 1
ATOM 1508 C C . ALA A 1 187 ? -7.551 -1.757 14.363 1.00 95.44 187 ALA A C 1
ATOM 1510 O O . ALA A 1 187 ? -8.744 -1.640 14.090 1.00 95.44 187 ALA A O 1
ATOM 1511 N N . ILE A 1 188 ? -7.044 -1.343 15.518 1.00 96.75 188 ILE A N 1
ATOM 1512 C CA . ILE A 1 188 ? -7.797 -0.509 16.454 1.00 96.75 188 ILE A CA 1
ATOM 1513 C C . ILE A 1 188 ? -7.126 0.845 16.629 1.00 96.75 188 ILE A C 1
ATOM 1515 O O . ILE A 1 188 ? -5.899 0.942 16.641 1.00 96.75 188 ILE A O 1
ATOM 1519 N N . GLY A 1 189 ? -7.938 1.878 16.807 1.00 96.25 189 GLY A N 1
ATOM 1520 C CA . GLY A 1 189 ? -7.542 3.181 17.317 1.00 96.25 189 GLY A CA 1
ATOM 1521 C C . GLY A 1 189 ? -8.013 3.331 18.750 1.00 96.25 189 GLY A C 1
ATOM 1522 O O . GLY A 1 189 ? -9.175 3.072 19.047 1.00 96.25 189 GLY A O 1
ATOM 1523 N N . PHE A 1 190 ? -7.135 3.771 19.638 1.00 95.69 190 PHE A N 1
ATOM 1524 C CA . PHE A 1 190 ? -7.492 4.064 21.016 1.00 95.69 190 PHE A CA 1
ATOM 1525 C C . PHE A 1 190 ? -6.989 5.443 21.422 1.00 95.69 190 PHE A C 1
ATOM 1527 O O . PHE A 1 190 ? -5.840 5.799 21.152 1.00 95.69 190 PHE A O 1
ATOM 1534 N N . VAL A 1 191 ? -7.848 6.211 22.088 1.00 93.50 191 VAL A N 1
ATOM 1535 C CA . VAL A 1 191 ? -7.514 7.525 22.642 1.00 93.50 191 VAL A CA 1
ATOM 1536 C C . VAL A 1 191 ? -7.929 7.574 24.107 1.00 93.50 191 VAL A C 1
ATOM 1538 O O . VAL A 1 191 ? -9.110 7.402 24.423 1.00 93.50 191 VAL A O 1
ATOM 1541 N N . ASP A 1 192 ? -6.975 7.864 24.996 1.00 90.88 192 ASP A N 1
ATOM 1542 C CA . ASP A 1 192 ? -7.223 7.953 26.443 1.00 90.88 192 ASP A CA 1
ATOM 1543 C C . ASP A 1 192 ? -8.269 9.030 26.738 1.00 90.88 192 ASP A C 1
ATOM 1545 O O . ASP A 1 192 ? -9.221 8.820 27.494 1.00 90.88 192 ASP A O 1
ATOM 1549 N N . SER A 1 193 ? -8.128 10.191 26.096 1.00 89.44 193 SER A N 1
ATOM 1550 C CA . SER A 1 193 ? -9.167 11.206 26.101 1.00 89.44 193 SER A CA 1
ATOM 1551 C C . SER A 1 193 ? -9.097 12.138 24.896 1.00 89.44 193 SER A C 1
ATOM 1553 O O . SER A 1 193 ? -8.024 12.407 24.366 1.00 89.44 193 SER A O 1
ATOM 1555 N N . ILE A 1 194 ? -10.244 12.647 24.453 1.00 88.06 194 ILE A N 1
ATOM 1556 C CA . ILE A 1 194 ? -10.335 13.631 23.376 1.00 88.06 194 ILE A CA 1
ATOM 1557 C C . ILE A 1 194 ? -11.281 14.759 23.767 1.00 88.06 194 ILE A C 1
ATOM 1559 O O . ILE A 1 194 ? -12.378 14.537 24.289 1.00 88.06 194 ILE A O 1
ATOM 1563 N N . THR A 1 195 ? -10.843 15.988 23.522 1.00 87.38 195 THR A N 1
ATOM 1564 C CA . THR A 1 195 ? -11.636 17.191 23.781 1.00 87.38 195 THR A CA 1
ATOM 1565 C C . THR A 1 195 ? -12.322 17.637 22.496 1.00 87.38 195 THR A C 1
ATOM 1567 O O . THR A 1 195 ? -11.663 18.074 21.560 1.00 87.38 195 THR A O 1
ATOM 1570 N N . ILE A 1 196 ? -13.651 17.543 22.451 1.00 83.06 196 ILE A N 1
ATOM 1571 C CA . ILE A 1 196 ? -14.458 17.912 21.283 1.00 83.06 196 ILE A CA 1
ATOM 1572 C C . ILE A 1 196 ? -15.207 19.208 21.582 1.00 83.06 196 ILE A C 1
ATOM 1574 O O . ILE A 1 196 ? -15.959 19.305 22.555 1.00 83.06 196 ILE A O 1
ATOM 1578 N N . THR A 1 197 ? -15.030 20.200 20.714 1.00 80.12 197 THR A N 1
ATOM 1579 C CA . THR A 1 197 ? -15.723 21.488 20.796 1.00 80.12 197 THR A CA 1
ATOM 1580 C C . THR A 1 197 ? -16.943 21.469 19.880 1.00 80.12 197 THR A C 1
ATOM 1582 O O . THR A 1 197 ? -16.821 21.520 18.660 1.00 80.12 197 THR A O 1
ATOM 1585 N N . LEU A 1 198 ? -18.139 21.398 20.464 1.00 77.44 198 LEU A N 1
ATOM 1586 C CA . LEU A 1 198 ? -19.409 21.424 19.740 1.00 77.44 198 LEU A CA 1
ATOM 1587 C C . LEU A 1 198 ? -19.946 22.858 19.699 1.00 77.44 198 LEU A C 1
ATOM 1589 O O . LEU A 1 198 ? -20.231 23.459 20.736 1.00 77.44 198 LEU A O 1
ATOM 1593 N N . SER A 1 199 ? -20.115 23.412 18.499 1.00 71.69 199 SER A N 1
ATOM 1594 C CA . SER A 1 199 ? -20.755 24.718 18.314 1.00 71.69 199 SER A CA 1
ATOM 1595 C C . SER A 1 199 ? -22.259 24.540 18.113 1.00 71.69 199 SER A C 1
ATOM 1597 O O . SER A 1 199 ? -22.702 24.051 17.073 1.00 71.69 199 SER A O 1
ATOM 1599 N N . HIS A 1 200 ? -23.063 24.931 19.105 1.00 66.50 200 HIS A N 1
ATOM 1600 C CA . HIS A 1 200 ? -24.520 24.935 18.985 1.00 66.50 200 HIS A CA 1
ATOM 1601 C C . HIS A 1 200 ? -25.025 26.347 18.680 1.00 66.50 200 HIS A C 1
ATOM 1603 O O . HIS A 1 200 ? -24.862 27.266 19.482 1.00 66.50 200 HIS A O 1
ATOM 1609 N N . LYS A 1 201 ? -25.759 26.502 17.568 1.00 62.47 201 LYS A N 1
ATOM 1610 C CA . LYS A 1 201 ? -26.310 27.795 17.103 1.00 62.47 201 LYS A CA 1
ATOM 1611 C C . LYS A 1 201 ? -27.203 28.536 18.120 1.00 62.47 201 LYS A C 1
ATOM 1613 O O . LYS A 1 201 ? -27.443 29.720 17.933 1.00 62.47 201 LYS A O 1
ATOM 1618 N N . LYS A 1 202 ? -27.719 27.864 19.160 1.00 65.25 202 LYS A N 1
ATOM 1619 C CA . LYS A 1 202 ? -28.636 28.448 20.165 1.00 65.25 202 LYS A CA 1
ATOM 1620 C C . LYS A 1 202 ? -28.068 28.552 21.586 1.00 65.25 202 LYS A C 1
ATOM 1622 O O . LYS A 1 202 ? -28.575 29.352 22.359 1.00 65.25 202 LYS A O 1
ATOM 1627 N N . THR A 1 203 ? -27.065 27.751 21.945 1.00 62.22 203 THR A N 1
ATOM 1628 C CA . THR A 1 203 ? -26.577 27.620 23.337 1.00 62.22 203 THR A CA 1
ATOM 1629 C C . THR A 1 203 ? -25.099 27.977 23.505 1.00 62.22 203 THR A C 1
ATOM 1631 O O . THR A 1 203 ? -24.569 27.846 24.603 1.00 62.22 203 THR A O 1
ATOM 1634 N N . GLY A 1 204 ? -24.429 28.426 22.439 1.00 73.19 204 GLY A N 1
ATOM 1635 C CA . GLY A 1 204 ? -23.002 28.744 22.450 1.00 73.19 204 GLY A CA 1
ATOM 1636 C C . GLY A 1 204 ? -22.107 27.526 22.205 1.00 73.19 204 GLY A C 1
ATOM 1637 O O . GLY A 1 204 ? -22.557 26.464 21.767 1.00 73.19 204 GLY A O 1
ATOM 1638 N N . VAL A 1 205 ? -20.811 27.712 22.454 1.00 78.94 205 VAL A N 1
ATOM 1639 C CA . VAL A 1 205 ? -19.779 26.682 22.296 1.00 78.94 205 VAL A CA 1
ATOM 1640 C C . VAL A 1 205 ? -19.748 25.803 23.547 1.00 78.94 205 VAL A C 1
ATOM 1642 O O . VAL A 1 205 ? -19.586 26.312 24.654 1.00 78.94 205 VAL A O 1
ATOM 1645 N N . LYS A 1 206 ? -19.897 24.486 23.380 1.00 79.69 206 LYS A N 1
ATOM 1646 C CA . LYS A 1 206 ? -19.794 23.500 24.462 1.00 79.69 206 LYS A CA 1
ATOM 1647 C C . LYS A 1 206 ? -18.605 22.582 24.212 1.00 79.69 206 LYS A C 1
ATOM 1649 O O . LYS A 1 206 ? -18.559 21.889 23.200 1.00 79.69 206 LYS A O 1
ATOM 1654 N N . THR A 1 207 ? -17.687 22.533 25.166 1.00 80.75 207 THR A N 1
ATOM 1655 C CA . THR A 1 207 ? -16.545 21.618 25.133 1.00 80.75 207 THR A CA 1
ATOM 1656 C C . THR A 1 207 ? -16.879 20.356 25.921 1.00 80.75 207 THR A C 1
ATOM 1658 O O . THR A 1 207 ? -17.306 20.437 27.073 1.00 80.75 207 THR A O 1
ATOM 1661 N N . VAL A 1 208 ? -16.720 19.188 25.301 1.00 83.88 208 VAL A N 1
ATOM 1662 C CA . VAL A 1 208 ? -16.969 17.877 25.915 1.00 83.88 208 VAL A CA 1
ATOM 1663 C C . VAL A 1 208 ? -15.686 17.060 25.858 1.00 83.88 208 VAL A C 1
ATOM 1665 O O . VAL A 1 208 ? -15.129 16.859 24.782 1.00 83.88 208 VAL A O 1
ATOM 1668 N N . LYS A 1 209 ? -15.224 16.572 27.013 1.00 85.38 209 LYS A N 1
ATOM 1669 C CA . LYS A 1 209 ? -14.111 15.621 27.093 1.00 85.38 209 LYS A CA 1
ATOM 1670 C C . LYS A 1 209 ? -14.682 14.205 27.065 1.00 85.38 209 LYS A C 1
ATOM 1672 O O . LYS A 1 209 ? -15.442 13.837 27.959 1.00 85.38 209 LYS A O 1
ATOM 1677 N N . LYS A 1 210 ? -14.349 13.431 26.035 1.00 87.38 210 LYS A N 1
ATOM 1678 C CA . LYS A 1 210 ? 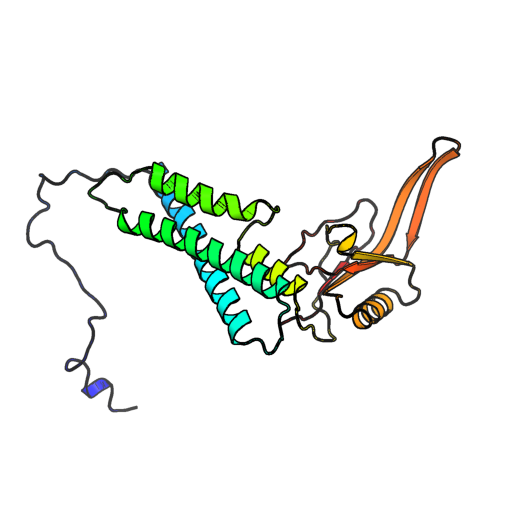-14.662 12.000 25.955 1.00 87.38 210 LYS A CA 1
ATOM 1679 C C . LYS A 1 210 ? -13.434 11.200 26.392 1.00 87.38 210 LYS A C 1
ATOM 1681 O O . LYS A 1 210 ? -12.331 11.528 25.970 1.00 87.38 210 LYS A O 1
ATOM 1686 N N . ALA A 1 211 ? -13.613 10.175 27.218 1.00 88.94 211 ALA A N 1
ATOM 1687 C CA . ALA A 1 211 ? -12.532 9.293 27.672 1.00 88.94 211 ALA A CA 1
ATOM 1688 C C . ALA A 1 211 ? -12.622 7.911 27.007 1.00 88.94 211 ALA A C 1
ATOM 1690 O O . ALA A 1 211 ? -13.714 7.511 26.585 1.00 88.94 211 ALA A O 1
ATOM 1691 N N . ASN A 1 212 ? -11.491 7.203 26.937 1.00 89.81 212 ASN A N 1
ATOM 1692 C CA . ASN A 1 212 ? -11.340 5.828 26.446 1.00 89.81 212 ASN A CA 1
ATOM 1693 C C . ASN A 1 212 ? -12.050 5.581 25.109 1.00 89.81 212 ASN A C 1
ATOM 1695 O O . ASN A 1 212 ? -12.877 4.676 25.010 1.00 89.81 212 ASN A O 1
ATOM 1699 N N . GLN A 1 213 ? -11.797 6.432 24.114 1.00 92.81 213 GLN A N 1
ATOM 1700 C CA . 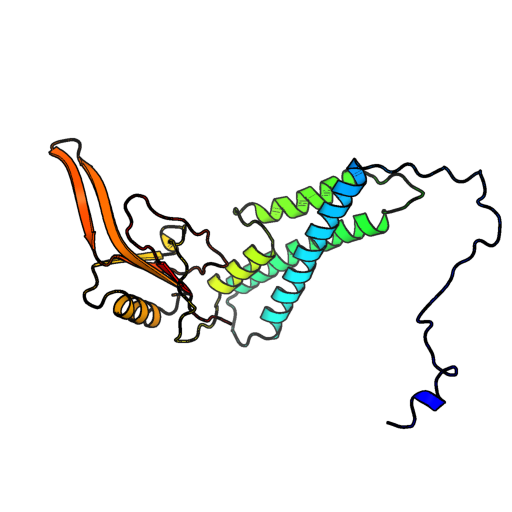GLN A 1 213 ? -12.432 6.299 22.804 1.00 92.81 213 GLN A CA 1
ATOM 1701 C C . GLN A 1 213 ? -11.784 5.167 22.012 1.00 92.81 213 GLN A C 1
ATOM 1703 O O . GLN A 1 213 ? -10.574 5.181 21.791 1.00 92.81 213 GLN A O 1
ATOM 1708 N N . CYS A 1 214 ? -12.607 4.207 21.590 1.00 94.75 214 CYS A N 1
ATOM 1709 C CA . CYS A 1 214 ? -12.212 3.085 20.746 1.00 94.75 214 CYS A CA 1
ATOM 1710 C C . CYS A 1 214 ? -12.748 3.249 19.318 1.00 94.75 214 CYS A C 1
ATOM 1712 O O . CYS A 1 214 ? -13.930 3.540 19.108 1.00 94.75 214 CYS A O 1
ATOM 1714 N N . HIS A 1 215 ? -11.870 3.001 18.352 1.00 95.06 215 HIS A N 1
ATOM 1715 C CA . HIS A 1 215 ? -12.153 2.933 16.926 1.00 95.06 215 HIS A CA 1
ATOM 1716 C C . HIS A 1 215 ? -11.743 1.551 16.417 1.00 95.06 215 HIS A C 1
ATOM 1718 O O . HIS A 1 215 ? -10.625 1.106 16.673 1.00 95.06 215 HIS A O 1
ATOM 1724 N N . ILE A 1 216 ? -12.627 0.882 15.687 1.00 95.62 216 ILE A N 1
ATOM 1725 C CA . ILE A 1 216 ? -12.322 -0.361 14.971 1.00 95.62 216 ILE A CA 1
ATOM 1726 C C . ILE A 1 216 ? -12.109 0.013 13.511 1.00 95.62 216 ILE A C 1
ATOM 1728 O O . ILE A 1 216 ? -12.987 0.633 12.919 1.00 95.62 216 ILE A O 1
ATOM 1732 N N . TYR A 1 217 ? -10.958 -0.332 12.942 1.00 95.19 217 TYR A N 1
ATOM 1733 C CA . TYR A 1 217 ? -10.600 -0.019 11.561 1.00 95.19 217 TYR A CA 1
ATOM 1734 C C . TYR A 1 217 ? -10.583 -1.277 10.698 1.00 95.19 217 TYR A C 1
ATOM 1736 O O . TYR A 1 217 ? -10.049 -2.315 11.098 1.00 95.19 217 TYR A O 1
ATOM 1744 N N . PHE A 1 218 ? -11.085 -1.147 9.473 1.00 93.00 218 PHE A N 1
ATOM 1745 C CA . PHE A 1 218 ? -11.011 -2.174 8.425 1.00 93.00 218 PHE A CA 1
ATOM 1746 C C . PHE A 1 218 ? -9.804 -1.983 7.495 1.00 93.00 218 PHE A C 1
ATOM 1748 O O . PHE A 1 218 ? -9.665 -2.672 6.490 1.00 93.00 218 PHE A O 1
ATOM 1755 N N . ARG A 1 219 ? -8.914 -1.052 7.855 1.00 92.44 219 ARG A N 1
ATOM 1756 C CA . ARG A 1 219 ? -7.638 -0.758 7.194 1.00 92.44 219 ARG A CA 1
ATOM 1757 C C . ARG A 1 219 ? -6.496 -0.878 8.191 1.00 92.44 219 ARG A C 1
ATOM 1759 O O . ARG A 1 219 ? -6.703 -0.644 9.384 1.00 92.44 219 ARG A O 1
ATOM 1766 N N . SER A 1 220 ? -5.304 -1.207 7.708 1.00 93.38 220 SER A N 1
ATOM 1767 C CA . SER A 1 220 ? -4.079 -1.194 8.515 1.00 93.38 220 SER A CA 1
ATOM 1768 C C . SER A 1 220 ? -3.283 0.101 8.336 1.00 93.38 220 SER A C 1
ATOM 1770 O O . SER A 1 220 ? -3.576 0.935 7.475 1.00 93.38 220 SER A O 1
ATOM 1772 N N . THR A 1 221 ? -2.213 0.266 9.117 1.00 92.75 221 THR A N 1
ATOM 1773 C CA . THR A 1 221 ? -1.255 1.366 8.904 1.00 92.75 221 THR A CA 1
ATOM 1774 C C . THR A 1 221 ? -0.517 1.292 7.561 1.00 92.75 221 THR A C 1
ATOM 1776 O O . THR A 1 221 ? 0.071 2.290 7.149 1.00 92.75 221 THR A O 1
ATOM 1779 N N . ASN A 1 222 ? -0.556 0.154 6.855 1.00 89.56 222 ASN A N 1
ATOM 1780 C CA . ASN A 1 222 ? 0.067 0.012 5.536 1.00 89.56 222 ASN A CA 1
ATOM 1781 C C . ASN A 1 222 ? -0.801 0.586 4.408 1.00 89.56 222 ASN A C 1
ATOM 1783 O O . ASN A 1 222 ? -0.276 0.941 3.355 1.00 89.56 222 ASN A O 1
ATOM 1787 N N . THR A 1 223 ? -2.118 0.661 4.613 1.00 89.81 223 THR A N 1
ATOM 1788 C CA . THR A 1 223 ? -3.096 1.079 3.596 1.00 89.81 223 THR A CA 1
ATOM 1789 C C . THR A 1 223 ? -3.780 2.404 3.926 1.00 89.81 223 THR A C 1
ATOM 1791 O O . THR A 1 223 ? -4.447 2.983 3.064 1.00 89.81 223 THR A O 1
ATOM 1794 N N . ALA A 1 224 ? -3.597 2.918 5.146 1.00 90.62 224 ALA A N 1
ATOM 1795 C CA . ALA A 1 224 ? -4.181 4.166 5.615 1.00 90.62 224 ALA A CA 1
ATOM 1796 C C . ALA A 1 224 ? -3.131 5.142 6.159 1.00 90.62 224 ALA A C 1
ATOM 1798 O O . ALA A 1 224 ? -2.078 4.770 6.673 1.00 90.62 224 ALA A O 1
ATOM 1799 N N . THR A 1 225 ? -3.442 6.436 6.071 1.00 91.00 225 THR A N 1
ATOM 1800 C CA . THR A 1 225 ? -2.557 7.491 6.579 1.00 91.00 225 THR A CA 1
ATOM 1801 C C . THR A 1 225 ? -2.769 7.694 8.073 1.00 91.00 225 THR A C 1
ATOM 1803 O O . THR A 1 225 ? -3.903 7.782 8.533 1.00 91.00 225 THR A O 1
ATOM 1806 N N . ILE A 1 226 ? -1.683 7.843 8.829 1.00 93.69 226 ILE A N 1
ATOM 1807 C CA . ILE A 1 226 ? -1.749 8.145 10.259 1.00 93.69 226 ILE A CA 1
ATOM 1808 C C . ILE A 1 226 ? -1.829 9.659 10.470 1.00 93.69 226 ILE A C 1
ATOM 1810 O O . ILE A 1 226 ? -1.073 10.423 9.871 1.00 93.69 226 ILE A O 1
ATOM 1814 N N . TYR A 1 227 ? -2.705 10.094 11.369 1.00 94.56 227 TYR A N 1
ATOM 1815 C CA . TYR A 1 227 ? -2.798 11.478 11.826 1.00 94.56 227 TYR A CA 1
ATOM 1816 C C . TYR A 1 227 ? -2.947 11.540 13.348 1.00 94.56 227 TYR A C 1
ATOM 1818 O O . TYR A 1 227 ? -3.175 10.535 14.013 1.00 94.56 227 TYR A O 1
ATOM 1826 N N . THR A 1 228 ? -2.786 12.723 13.933 1.00 92.25 228 THR A N 1
ATOM 1827 C CA . THR A 1 228 ? -3.024 12.951 15.366 1.00 92.25 228 THR A CA 1
ATOM 1828 C C . THR A 1 228 ? -4.160 13.962 15.493 1.00 92.25 228 THR A C 1
ATOM 1830 O O . THR A 1 228 ? -3.983 15.082 15.020 1.00 92.25 228 THR A O 1
ATOM 1833 N N . PRO A 1 229 ? -5.319 13.600 16.071 1.00 86.88 229 PRO A N 1
ATOM 1834 C CA . PRO A 1 229 ? -6.420 14.543 16.234 1.00 86.88 229 PRO A CA 1
ATOM 1835 C C . PRO A 1 229 ? -6.062 15.645 17.232 1.00 86.88 229 PRO A C 1
ATOM 1837 O O . PRO A 1 229 ? -5.426 15.381 18.257 1.00 86.88 229 PRO A O 1
ATOM 1840 N N . ASP A 1 230 ? -6.537 16.861 16.978 1.00 87.25 230 ASP A N 1
ATOM 1841 C CA . ASP A 1 230 ? -6.398 17.956 17.933 1.00 87.25 230 ASP A CA 1
ATOM 1842 C C . ASP A 1 230 ? -7.143 17.643 19.236 1.00 87.25 230 ASP A C 1
ATOM 1844 O O . ASP A 1 230 ? -8.275 17.155 19.239 1.00 87.25 230 ASP A O 1
ATOM 1848 N N . GLY A 1 231 ? -6.493 17.919 20.367 1.00 85.62 231 GLY A N 1
ATOM 1849 C CA . GLY A 1 231 ? -7.065 17.673 21.691 1.00 85.62 231 GLY A CA 1
ATOM 1850 C C . GLY A 1 231 ? -7.155 16.197 22.095 1.00 85.62 231 GLY A C 1
ATOM 1851 O O . GLY A 1 231 ? -7.794 15.914 23.111 1.00 85.62 231 GLY A O 1
ATOM 1852 N N . ALA A 1 232 ? -6.545 15.279 21.332 1.00 88.88 232 ALA A N 1
ATOM 1853 C CA . ALA A 1 232 ? -6.398 13.870 21.690 1.00 88.88 232 ALA A CA 1
ATOM 1854 C C . ALA A 1 232 ? -5.168 13.637 22.582 1.00 88.88 232 ALA A C 1
ATOM 1856 O O . ALA A 1 232 ? -4.033 13.954 22.220 1.00 88.88 232 ALA A O 1
ATOM 1857 N N . GLU A 1 233 ? -5.387 13.025 23.739 1.00 91.12 233 GLU A N 1
ATOM 1858 C CA . GLU A 1 233 ? -4.350 12.574 24.660 1.00 91.12 233 GLU A CA 1
ATOM 1859 C C . GLU A 1 233 ? -3.969 11.120 24.331 1.00 91.12 233 GLU A C 1
ATOM 1861 O O . GLU A 1 233 ? -4.816 10.227 24.299 1.00 91.12 233 GLU A O 1
ATOM 1866 N N . ASN A 1 234 ? -2.676 10.891 24.078 1.00 91.19 234 ASN A N 1
ATOM 1867 C CA . ASN A 1 234 ? -2.071 9.577 23.808 1.00 91.19 234 ASN A CA 1
ATOM 1868 C C . ASN A 1 234 ? -2.719 8.711 22.698 1.00 91.19 234 ASN A C 1
ATOM 1870 O O . ASN A 1 234 ? -2.779 7.489 22.875 1.00 91.19 234 ASN A O 1
ATOM 1874 N N . PRO A 1 235 ? -3.124 9.263 21.535 1.00 94.62 235 PRO A N 1
ATOM 1875 C CA . PRO A 1 235 ? -3.725 8.462 20.473 1.00 94.62 235 PRO A CA 1
ATOM 1876 C C . PRO A 1 235 ? -2.773 7.361 19.993 1.00 94.62 235 PRO A C 1
ATOM 1878 O O . PRO A 1 235 ? -1.567 7.583 19.803 1.00 94.62 235 PRO A O 1
ATOM 1881 N N . ALA A 1 236 ? -3.325 6.166 19.828 1.00 96.50 236 ALA A N 1
ATOM 1882 C CA . ALA A 1 236 ? -2.592 4.954 19.518 1.00 96.50 236 ALA A CA 1
ATOM 1883 C C . ALA A 1 236 ? -3.326 4.105 18.475 1.00 96.50 236 ALA A C 1
ATOM 1885 O O . ALA A 1 236 ? -4.523 3.871 18.612 1.00 96.50 236 ALA A O 1
ATOM 1886 N N . VAL A 1 237 ? -2.586 3.569 17.503 1.00 97.38 237 VAL A N 1
ATOM 1887 C CA . VAL A 1 237 ? -3.046 2.510 16.599 1.00 97.38 237 VAL A CA 1
ATOM 1888 C C . VAL A 1 237 ? -2.364 1.195 16.957 1.00 97.38 237 VAL A C 1
ATOM 1890 O O . VAL A 1 237 ? -1.172 1.165 17.287 1.00 97.38 237 VAL A O 1
ATOM 1893 N N . TYR A 1 238 ? -3.120 0.106 16.872 1.00 96.69 238 TYR A N 1
ATOM 1894 C CA . TYR A 1 238 ? -2.618 -1.256 16.987 1.00 96.69 238 TYR A CA 1
ATOM 1895 C C . TYR A 1 238 ? -3.144 -2.076 15.808 1.00 96.69 238 TYR A C 1
ATOM 1897 O O . TYR A 1 238 ? -4.323 -2.423 15.773 1.00 96.69 238 TYR A O 1
ATOM 1905 N N . ASP A 1 239 ? -2.266 -2.402 14.863 1.00 95.56 239 ASP A N 1
ATOM 1906 C CA . ASP A 1 239 ? -2.596 -3.298 13.751 1.00 95.56 239 ASP A CA 1
ATOM 1907 C C . ASP A 1 239 ? -2.647 -4.749 14.223 1.00 95.56 239 ASP A C 1
ATOM 1909 O O . ASP A 1 239 ? -1.818 -5.178 15.033 1.00 95.56 239 ASP A O 1
ATOM 1913 N N . ARG A 1 240 ? -3.562 -5.545 13.673 1.00 94.25 240 ARG A N 1
ATOM 1914 C CA . ARG A 1 240 ? -3.500 -7.002 13.788 1.00 94.25 240 ARG A CA 1
ATOM 1915 C C . ARG A 1 240 ? -2.310 -7.543 12.999 1.00 94.25 240 ARG A C 1
ATOM 1917 O O . ARG A 1 240 ? -1.807 -6.946 12.043 1.00 94.25 240 ARG A O 1
ATOM 1924 N N . LYS A 1 241 ? -1.820 -8.709 13.409 1.00 91.38 241 LYS A N 1
ATOM 1925 C CA . LYS A 1 241 ? -0.814 -9.450 12.645 1.00 91.38 241 LYS A CA 1
ATOM 1926 C C . LYS A 1 241 ? -1.498 -10.211 11.515 1.00 91.38 241 LYS A C 1
ATOM 1928 O O . LYS A 1 241 ? -1.881 -11.360 11.701 1.00 91.38 241 LYS A O 1
ATOM 1933 N N . CYS A 1 242 ? -1.643 -9.549 10.379 1.00 84.38 242 CYS A N 1
ATOM 1934 C CA . CYS A 1 242 ? -2.126 -1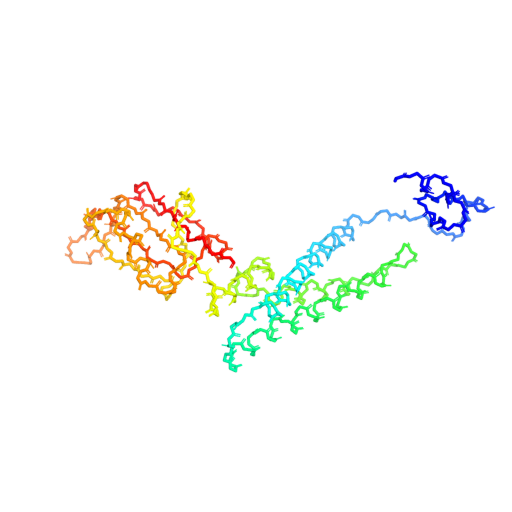0.152 9.142 1.00 84.38 242 CYS A CA 1
ATOM 1935 C C . CYS A 1 242 ? -0.939 -10.580 8.274 1.00 84.38 242 CYS A C 1
ATOM 1937 O O . CYS A 1 242 ? 0.089 -9.886 8.267 1.00 84.38 242 CYS A O 1
ATOM 1939 N N . ASP A 1 243 ? -1.073 -11.746 7.642 1.00 67.44 243 ASP A N 1
ATOM 1940 C CA . ASP A 1 243 ? -0.104 -12.303 6.691 1.00 67.44 243 ASP A CA 1
ATOM 1941 C C . ASP A 1 243 ? -0.430 -11.828 5.269 1.00 67.44 243 ASP A C 1
ATOM 1943 O O . ASP A 1 243 ? -1.617 -11.589 4.963 1.00 67.44 243 ASP A O 1
#

InterPro domains:
  IPR003609 PAN/Apple domain [PS50948] (143-242)

Sequence (243 aa):
MSEFPKKVGELGQPLYMELKPLHELDPKFPAVQENHELDKMLEFVDEMFDDIHNTKSALLRWVLESLDVYTEQEEEEIDALLHHLNRCSKLVRKVASEASVYKVMDQNILRDAALEYTHGLRTGAKSYYELYLKLREDINSHCKDSFRSKVKGLLNVRADDHIEIGTLAGGVEDCKALCLSEERCRAIGFVDSITITLSHKKTGVKTVKKANQCHIYFRSTNTATIYTPDGAENPAVYDRKCD